Protein AF-0000000071101643 (afdb_homodimer)

Solvent-accessible surface area (backbone atoms only — not comparable to full-atom values): 18974 Å² total; per-residue (Å²): 136,85,81,79,80,80,80,77,78,79,75,76,78,75,73,78,73,74,76,81,46,77,46,31,33,25,28,58,23,15,49,29,69,50,24,59,64,39,32,38,37,37,35,43,31,43,69,81,72,57,42,27,37,39,36,40,38,35,48,13,72,79,68,66,42,52,58,60,34,47,18,14,33,33,30,22,53,15,15,27,42,48,76,42,42,63,53,13,64,57,58,24,41,94,80,73,60,50,32,23,37,63,82,44,94,64,39,26,57,17,34,61,34,63,46,59,20,37,81,78,8,32,30,76,48,71,52,74,38,70,68,35,33,76,60,74,95,47,38,47,56,5,11,13,45,36,38,24,63,24,47,38,50,42,34,66,65,81,48,71,56,10,36,60,62,10,57,13,63,55,67,52,29,27,25,43,30,7,31,38,91,43,81,82,64,81,124,138,85,82,78,79,77,79,76,78,78,76,76,77,75,74,77,72,76,76,79,47,77,47,29,30,26,28,58,23,15,51,29,68,55,23,59,66,39,31,38,38,38,37,42,32,42,66,82,70,57,41,27,36,40,35,41,38,35,48,14,72,80,68,68,44,53,58,60,34,46,18,15,33,34,29,20,52,14,16,27,42,48,77,40,43,64,54,14,62,58,59,25,40,94,80,71,59,48,31,25,37,63,83,44,92,63,40,27,57,16,35,61,34,63,47,59,21,36,81,78,8,32,29,77,48,71,52,74,38,70,67,34,32,75,59,74,96,48,39,47,57,6,10,14,45,35,38,25,63,24,47,40,49,40,33,66,66,81,47,72,54,12,34,62,62,11,56,14,65,56,68,51,29,28,25,43,28,7,30,39,92,43,80,80,64,81,123

Foldseek 3Di:
DPPPPDPPPPPPPPPPPPDWDKFKKKWFKAQAPPGDGFWMKIWIDIPPPLKIKIKIKGNQVVLVAAAFAKKFKWWADAQDCHPRNPVLHFGQAPPPFWFAALPDPDHHLTGDFIFTAHRNRITTDMDMGNRADCDDDRHSARIKMWIARAGQCGLPPPDPCNRGHSCRHHTRIMTGMHTDPCPVVPD/DDPPPPPPPPPPPPPPPPDWDKFKKKWFKAQAPPGDGFWMKIWMDIPPPLKIKIKIKGNQVVLVAAAFAKKFKWWADAQPCHPRNPPLHFGQAPPPFWFAALPDPDHHLTGDFIFTAHRNRITTDMDMGNRADCDDPRRSARIKMWIARAGQCGLPPPDPCNRGHSCRHHTRIMTGMHTDPCPVVPD

Structure (mmCIF, N/CA/C/O backbone):
data_AF-0000000071101643-model_v1
#
loop_
_entity.id
_entity.type
_entity.pdbx_description
1 polymer 'Superoxide dismutase'
#
loop_
_atom_site.group_PDB
_atom_site.id
_atom_site.type_symbol
_atom_site.label_atom_id
_atom_site.label_alt_id
_atom_site.label_comp_id
_atom_site.label_asym_id
_atom_site.label_entity_id
_atom_site.label_seq_id
_atom_site.pdbx_PDB_ins_code
_atom_site.Cartn_x
_atom_site.Cartn_y
_atom_site.Cartn_z
_atom_site.occupancy
_atom_site.B_iso_or_equiv
_atom_site.auth_seq_id
_atom_site.auth_comp_id
_atom_site.auth_asym_id
_atom_site.auth_atom_id
_atom_site.pdbx_PDB_model_num
ATOM 1 N N . MET A 1 1 ? 65.5 17.031 -37.312 1 41.12 1 MET A N 1
ATOM 2 C CA . MET A 1 1 ? 64.5 17.766 -36.562 1 41.12 1 MET A CA 1
ATOM 3 C C . MET A 1 1 ? 63.156 17.062 -36.656 1 41.12 1 MET A C 1
ATOM 5 O O . MET A 1 1 ? 62.469 17.141 -37.688 1 41.12 1 MET A O 1
ATOM 9 N N . GLN A 1 2 ? 62.969 15.828 -36.031 1 51.72 2 GLN A N 1
ATOM 10 C CA . GLN A 1 2 ? 61.781 14.969 -35.906 1 51.72 2 GLN A CA 1
ATOM 11 C C . GLN A 1 2 ? 60.688 15.68 -35.156 1 51.72 2 GLN A C 1
ATOM 13 O O . GLN A 1 2 ? 60.875 16.125 -34.031 1 51.72 2 GLN A O 1
ATOM 18 N N . LEU A 1 3 ? 59.719 16.281 -35.875 1 47.16 3 LEU A N 1
ATOM 19 C CA . LEU A 1 3 ? 58.5 16.859 -35.312 1 47.16 3 LEU A CA 1
ATOM 20 C C . LEU A 1 3 ? 57.688 15.805 -34.562 1 47.16 3 LEU A C 1
ATOM 22 O O . LEU A 1 3 ? 57.25 14.812 -35.156 1 47.16 3 LEU A O 1
ATOM 26 N N . LEU A 1 4 ? 57.875 15.711 -33.219 1 52.31 4 LEU A N 1
ATOM 27 C CA . LEU A 1 4 ? 57.031 14.93 -32.344 1 52.31 4 LEU A CA 1
ATOM 28 C C . LEU A 1 4 ? 55.625 15.523 -32.281 1 52.31 4 LEU A C 1
ATOM 30 O O . LEU A 1 4 ? 55.438 16.656 -31.828 1 52.31 4 LEU A O 1
ATOM 34 N N . LEU A 1 5 ? 54.688 15.062 -33.125 1 50.97 5 LEU A N 1
ATOM 35 C CA . LEU A 1 5 ? 53.25 15.398 -33.031 1 50.97 5 LEU A CA 1
ATOM 36 C C . LEU A 1 5 ? 52.656 14.836 -31.75 1 50.97 5 LEU A C 1
ATOM 38 O O . LEU A 1 5 ? 52.656 13.617 -31.547 1 50.97 5 LEU A O 1
ATOM 42 N N . ALA A 1 6 ? 52.562 15.688 -30.719 1 53.41 6 ALA A N 1
ATOM 43 C CA . ALA A 1 6 ? 51.781 15.336 -29.531 1 53.41 6 ALA A CA 1
ATOM 44 C C . ALA A 1 6 ? 50.312 15.156 -29.859 1 53.41 6 ALA A C 1
ATOM 46 O O . ALA A 1 6 ? 49.656 16.078 -30.344 1 53.41 6 ALA A O 1
ATOM 47 N N . LEU A 1 7 ? 49.844 13.898 -30.125 1 53.88 7 LEU A N 1
ATOM 48 C CA . LEU A 1 7 ? 48.406 13.609 -30.188 1 53.88 7 LEU A CA 1
ATOM 49 C C . LEU A 1 7 ? 47.75 13.906 -28.859 1 53.88 7 LEU A C 1
ATOM 51 O O . LEU A 1 7 ? 48.031 13.281 -27.844 1 53.88 7 LEU A O 1
ATOM 55 N N . LEU A 1 8 ? 47.281 15.117 -28.609 1 54.78 8 LEU A N 1
ATOM 56 C CA . LEU A 1 8 ? 46.406 15.406 -27.453 1 54.78 8 LEU A CA 1
ATOM 57 C C . LEU A 1 8 ? 45.156 14.57 -27.5 1 54.78 8 LEU A C 1
ATOM 59 O O . LEU A 1 8 ? 44.344 14.68 -28.438 1 54.78 8 LEU A O 1
ATOM 63 N N . SER A 1 9 ? 45.094 13.445 -26.875 1 54.5 9 SER A N 1
ATOM 64 C CA . SER A 1 9 ? 43.844 12.711 -26.703 1 54.5 9 SER A CA 1
ATOM 65 C C . SER A 1 9 ? 42.844 13.516 -25.891 1 54.5 9 SER A C 1
ATOM 67 O O . SER A 1 9 ? 43.125 13.883 -24.734 1 54.5 9 SER A O 1
ATOM 69 N N . LEU A 1 10 ? 41.938 14.289 -26.516 1 55.12 10 LEU A N 1
ATOM 70 C CA . LEU A 1 10 ? 40.781 14.836 -25.812 1 55.12 10 LEU A CA 1
ATOM 71 C C . LEU A 1 10 ? 39.906 13.719 -25.25 1 55.12 10 LEU A C 1
ATOM 73 O O . LEU A 1 10 ? 39.312 12.961 -26.016 1 55.12 10 LEU A O 1
ATOM 77 N N . THR A 1 11 ? 40.125 13.344 -24.047 1 58.22 11 THR A N 1
ATOM 78 C CA . THR A 1 11 ? 39.188 12.484 -23.359 1 58.22 11 THR A CA 1
ATOM 79 C C . THR A 1 11 ? 37.844 13.195 -23.172 1 58.22 11 THR A C 1
ATOM 81 O O . THR A 1 11 ? 37.781 14.234 -22.5 1 58.22 11 THR A O 1
ATOM 84 N N . ALA A 1 12 ? 36.875 12.945 -24.094 1 56.41 12 ALA A N 1
ATOM 85 C CA . ALA A 1 12 ? 35.5 13.414 -23.844 1 56.41 12 ALA A CA 1
ATOM 86 C C . ALA A 1 12 ? 34.969 12.914 -22.5 1 56.41 12 ALA A C 1
ATOM 88 O O . ALA A 1 12 ? 34.938 11.711 -22.25 1 56.41 12 ALA A O 1
ATOM 89 N N . LEU A 1 13 ? 34.938 13.828 -21.438 1 53.91 13 LEU A N 1
ATOM 90 C CA . LEU A 1 13 ? 34.188 13.523 -20.234 1 53.91 13 LEU A CA 1
ATOM 91 C C . LEU A 1 13 ? 32.719 13.219 -20.594 1 53.91 13 LEU A C 1
ATOM 93 O O . LEU A 1 13 ? 32 14.094 -21.047 1 53.91 13 LEU A O 1
ATOM 97 N N . ILE A 1 14 ? 32.375 12.062 -21.062 1 50.72 14 ILE A N 1
ATOM 98 C CA . ILE A 1 14 ? 30.969 11.695 -21.156 1 50.72 14 ILE A CA 1
ATOM 99 C C . ILE A 1 14 ? 30.297 11.898 -19.797 1 50.72 14 ILE A C 1
ATOM 101 O O . ILE A 1 14 ? 30.672 11.25 -18.812 1 50.72 14 ILE A O 1
ATOM 105 N N . THR A 1 15 ? 29.922 13.133 -19.391 1 50.91 15 THR A N 1
ATOM 106 C CA . THR A 1 15 ? 29.016 13.32 -18.266 1 50.91 15 THR A CA 1
ATOM 107 C C . THR A 1 15 ? 27.781 12.438 -18.422 1 50.91 15 THR A C 1
ATOM 109 O O . THR A 1 15 ? 27.047 12.555 -19.406 1 50.91 15 THR A O 1
ATOM 112 N N . SER A 1 16 ? 27.766 11.258 -18.078 1 50.66 16 SER A N 1
ATOM 113 C CA . SER A 1 16 ? 26.531 10.477 -18.047 1 50.66 16 SER A CA 1
ATOM 114 C C . SER A 1 16 ? 25.469 11.18 -17.219 1 50.66 16 SER A C 1
ATOM 116 O O . SER A 1 16 ? 25.625 11.375 -16.016 1 50.66 16 SER A O 1
ATOM 118 N N . SER A 1 17 ? 24.812 12.172 -17.719 1 54.31 17 SER A N 1
ATOM 119 C CA . SER A 1 17 ? 23.641 12.75 -17.062 1 54.31 17 SER A CA 1
ATOM 120 C C . SER A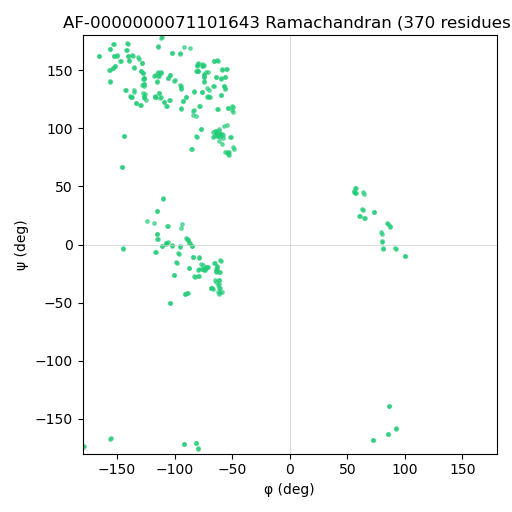 1 17 ? 22.625 11.664 -16.688 1 54.31 17 SER A C 1
ATOM 122 O O . SER A 1 17 ? 22.172 10.914 -17.562 1 54.31 17 SER A O 1
ATOM 124 N N . SER A 1 18 ? 22.672 11.133 -15.531 1 63.56 18 SER A N 1
ATOM 125 C CA . SER A 1 18 ? 21.672 10.156 -15.109 1 63.56 18 SER A CA 1
ATOM 126 C C . SER A 1 18 ? 20.266 10.656 -15.367 1 63.56 18 SER A C 1
ATOM 128 O O . SER A 1 18 ? 19.922 11.781 -15 1 63.56 18 SER A O 1
ATOM 130 N N . ALA A 1 19 ? 19.578 10.023 -16.234 1 74.62 19 ALA A N 1
ATOM 131 C CA . ALA A 1 19 ? 18.219 10.375 -16.672 1 74.62 19 ALA A CA 1
ATOM 132 C C . ALA A 1 19 ? 17.297 10.609 -15.484 1 74.62 19 ALA A C 1
ATOM 134 O O . ALA A 1 19 ? 17.297 9.828 -14.523 1 74.62 19 ALA A O 1
ATOM 135 N N . VAL A 1 20 ? 16.812 11.844 -15.438 1 83.44 20 VAL A N 1
ATOM 136 C CA . VAL A 1 20 ? 15.805 12.219 -14.453 1 83.44 20 VAL A CA 1
ATOM 137 C C . VAL A 1 20 ? 14.617 11.258 -14.531 1 83.44 20 VAL A C 1
ATOM 139 O O . VAL A 1 20 ? 14.07 11.023 -15.609 1 83.44 20 VAL A O 1
ATOM 142 N N . THR A 1 21 ? 14.352 10.516 -13.445 1 88.25 21 THR A N 1
ATOM 143 C CA . THR A 1 21 ? 13.18 9.656 -13.367 1 88.25 21 THR A CA 1
ATOM 144 C C . THR A 1 21 ? 12.078 10.32 -12.547 1 88.25 21 THR A C 1
ATOM 146 O O . THR A 1 21 ? 12.359 11.094 -11.633 1 88.25 21 THR A O 1
ATOM 149 N N . VAL A 1 22 ? 10.836 10.133 -13.023 1 94.12 22 VAL A N 1
ATOM 150 C CA . VAL A 1 22 ? 9.664 10.594 -12.289 1 94.12 22 VAL A CA 1
ATOM 151 C C . VAL A 1 22 ? 8.906 9.391 -11.727 1 94.12 22 VAL A C 1
ATOM 153 O O . VAL A 1 22 ? 8.578 8.453 -12.461 1 94.12 22 VAL A O 1
ATOM 156 N N . ASN A 1 23 ? 8.75 9.43 -10.43 1 95.88 23 ASN A N 1
ATOM 157 C CA . ASN A 1 23 ? 7.957 8.406 -9.758 1 95.88 23 ASN A CA 1
ATOM 158 C C . ASN A 1 23 ? 6.59 8.938 -9.352 1 95.88 23 ASN A C 1
ATOM 160 O O . ASN A 1 23 ? 6.449 10.117 -9.016 1 95.88 23 ASN A O 1
ATOM 164 N N . PHE A 1 24 ? 5.621 8.023 -9.414 1 97.5 24 PHE A N 1
ATOM 165 C CA . PHE A 1 24 ? 4.262 8.359 -9.016 1 97.5 24 PHE A CA 1
ATOM 166 C C . PHE A 1 24 ? 3.73 7.359 -7.992 1 97.5 24 PHE A C 1
ATOM 168 O O . PHE A 1 24 ? 4.078 6.176 -8.039 1 97.5 24 PHE A O 1
ATOM 175 N N . ALA A 1 25 ? 2.896 7.863 -7.129 1 97.81 25 ALA A N 1
ATOM 176 C CA . ALA A 1 25 ? 2.162 7.043 -6.172 1 97.81 25 ALA A CA 1
ATOM 177 C C . ALA A 1 25 ? 0.729 7.539 -6.008 1 97.81 25 ALA A C 1
ATOM 179 O O . ALA A 1 25 ? 0.394 8.641 -6.449 1 97.81 25 ALA A O 1
ATOM 180 N N . SER A 1 26 ? -0.03 6.688 -5.484 1 96.81 26 SER A N 1
ATOM 181 C CA . SER A 1 26 ? -1.42 7.039 -5.211 1 96.81 26 SER A CA 1
ATOM 182 C C . SER A 1 26 ? -1.976 6.23 -4.043 1 96.81 26 SER A C 1
ATOM 184 O O . SER A 1 26 ? -1.422 5.188 -3.684 1 96.81 26 SER A O 1
ATOM 186 N N . CYS A 1 27 ? -3.064 6.762 -3.527 1 95.19 27 CYS A N 1
ATOM 187 C CA . CYS A 1 27 ? -3.752 6.129 -2.408 1 95.19 27 CYS A CA 1
ATOM 188 C C . CYS A 1 27 ? -5.219 6.539 -2.367 1 95.19 27 CYS A C 1
ATOM 190 O O . CYS A 1 27 ? -5.551 7.695 -2.621 1 95.19 27 CYS A O 1
ATOM 192 N N . ARG A 1 28 ? -6.105 5.594 -2.051 1 95.88 28 ARG A N 1
ATOM 193 C CA . ARG A 1 28 ? -7.52 5.898 -1.857 1 95.88 28 ARG A CA 1
ATOM 194 C C . ARG A 1 28 ? -7.895 5.832 -0.381 1 95.88 28 ARG A C 1
ATOM 196 O O . ARG A 1 28 ? -7.805 4.77 0.241 1 95.88 28 ARG A O 1
ATOM 203 N N . LEU A 1 29 ? -8.328 6.949 0.089 1 97.5 29 LEU A N 1
ATOM 204 C CA . LEU A 1 29 ? -8.656 7.059 1.505 1 97.5 29 LEU A CA 1
ATOM 205 C C . LEU A 1 29 ? -9.992 6.379 1.808 1 97.5 29 LEU A C 1
ATOM 207 O O . LEU A 1 29 ? -10.992 6.629 1.131 1 97.5 29 LEU A O 1
ATOM 211 N N . THR A 1 30 ? -9.969 5.559 2.844 1 96.44 30 THR A N 1
ATOM 212 C CA . THR A 1 30 ? -11.172 4.902 3.332 1 96.44 30 THR A CA 1
ATOM 213 C C . THR A 1 30 ? -11.289 5.043 4.848 1 96.44 30 THR A C 1
ATOM 215 O O . THR A 1 30 ? -10.289 5.25 5.535 1 96.44 30 THR A O 1
ATOM 218 N N . LYS A 1 31 ? -12.516 4.84 5.367 1 93.56 31 LYS A N 1
ATOM 219 C CA . LYS A 1 31 ? -12.758 4.91 6.805 1 93.56 31 LYS A CA 1
ATOM 220 C C . LYS A 1 31 ? -12.336 3.615 7.496 1 93.56 31 LYS A C 1
ATOM 222 O O . LYS A 1 31 ? -12.094 3.602 8.703 1 93.56 31 LYS A O 1
ATOM 227 N N . SER A 1 32 ? -12.383 2.623 6.742 1 87.75 32 SER A N 1
ATOM 228 C CA . SER A 1 32 ? -11.992 1.282 7.164 1 87.75 32 SER A CA 1
ATOM 229 C C . SER A 1 32 ? -11.5 0.451 5.984 1 87.75 32 SER A C 1
ATOM 231 O O . SER A 1 32 ? -11.586 0.885 4.836 1 87.75 32 SER A O 1
ATOM 233 N N . GLU A 1 33 ? -10.945 -0.788 6.285 1 84.75 33 GLU A N 1
ATOM 234 C CA . GLU A 1 33 ? -10.398 -1.653 5.246 1 84.75 33 GLU A CA 1
ATOM 235 C C . GLU A 1 33 ? -11.477 -2.088 4.262 1 84.75 33 GLU A C 1
ATOM 237 O O . GLU A 1 33 ? -11.18 -2.521 3.148 1 84.75 33 GLU A O 1
ATOM 242 N N . ASN A 1 34 ? -12.703 -2.01 4.578 1 81.25 34 ASN A N 1
ATOM 243 C CA . ASN A 1 34 ? -13.812 -2.316 3.676 1 81.25 34 ASN A CA 1
ATOM 244 C C . ASN A 1 34 ? -14.773 -1.143 3.553 1 81.25 34 ASN A C 1
ATOM 246 O O . ASN A 1 34 ? -15.938 -1.324 3.176 1 81.25 34 ASN A O 1
ATOM 250 N N . GLY A 1 35 ? -14.258 -0.052 3.889 1 87.12 35 GLY A N 1
ATOM 251 C CA . GLY A 1 35 ? -15.117 1.125 3.857 1 87.12 35 GLY A CA 1
ATOM 252 C C . GLY A 1 35 ? -15.156 1.793 2.496 1 87.12 35 GLY A C 1
ATOM 253 O O . GLY A 1 35 ? -14.359 1.469 1.614 1 87.12 35 GLY A O 1
ATOM 254 N N . GLU A 1 36 ? -16.094 2.689 2.43 1 92.31 36 GLU A N 1
ATOM 255 C CA . GLU A 1 36 ? -16.234 3.508 1.23 1 92.31 36 GLU A CA 1
ATOM 256 C C . GLU A 1 36 ? -15 4.391 1.018 1 92.31 36 GLU A C 1
ATOM 258 O O . GLU A 1 36 ? -14.422 4.898 1.979 1 92.31 36 GLU A O 1
ATOM 263 N N . VAL A 1 37 ? -14.664 4.562 -0.28 1 95.81 37 VAL A N 1
ATOM 264 C CA . VAL A 1 37 ? -13.625 5.527 -0.623 1 95.81 37 VAL A CA 1
ATOM 265 C C . VAL A 1 37 ? -14.133 6.945 -0.37 1 95.81 37 VAL A C 1
ATOM 267 O O . VAL A 1 37 ? -15.188 7.336 -0.875 1 95.81 37 VAL A O 1
ATOM 270 N N . VAL A 1 38 ? -13.391 7.719 0.381 1 98.06 38 VAL A N 1
ATOM 271 C CA . VAL A 1 38 ? -13.844 9.055 0.759 1 98.06 38 VAL A CA 1
ATOM 272 C C . VAL A 1 38 ? -12.914 10.102 0.158 1 98.06 38 VAL A C 1
ATOM 274 O O . VAL A 1 38 ? -13.156 11.305 0.294 1 98.06 38 VAL A O 1
ATOM 277 N N . GLY A 1 39 ? -11.82 9.688 -0.466 1 97.5 39 GLY A N 1
ATOM 278 C CA . GLY A 1 39 ? -10.852 10.617 -1.018 1 97.5 39 GLY A CA 1
ATOM 279 C C . GLY A 1 39 ? -9.688 9.922 -1.704 1 97.5 39 GLY A C 1
ATOM 280 O O . GLY A 1 39 ? -9.703 8.703 -1.889 1 97.5 39 GLY A O 1
ATOM 281 N N . ARG A 1 40 ? -8.727 10.742 -2.102 1 96.75 40 ARG A N 1
ATOM 282 C CA . ARG A 1 40 ? -7.535 10.234 -2.771 1 96.75 40 ARG A CA 1
ATOM 283 C C . ARG A 1 40 ? -6.336 11.133 -2.516 1 96.75 40 ARG A C 1
ATOM 285 O O . ARG A 1 40 ? -6.496 12.328 -2.258 1 96.75 40 ARG A O 1
ATOM 292 N N . VAL A 1 41 ? -5.266 10.555 -2.588 1 97.94 41 VAL A N 1
ATOM 293 C CA . VAL A 1 41 ? -3.988 11.258 -2.582 1 97.94 41 VAL A CA 1
ATOM 294 C C . VAL A 1 41 ? -3.162 10.844 -3.797 1 97.94 41 VAL A C 1
ATOM 296 O O . VAL A 1 41 ? -2.984 9.648 -4.055 1 97.94 41 VAL A O 1
ATOM 299 N N . ASP A 1 42 ? -2.711 11.75 -4.531 1 97.69 42 ASP A N 1
ATOM 300 C CA . ASP A 1 42 ? -1.787 11.5 -5.633 1 97.69 42 ASP A CA 1
ATOM 301 C C . ASP A 1 42 ? -0.431 12.148 -5.375 1 97.69 42 ASP A C 1
ATOM 303 O O . ASP A 1 42 ? -0.362 13.273 -4.879 1 97.69 42 ASP A O 1
ATOM 307 N N . LEU A 1 43 ? 0.603 11.445 -5.734 1 97.62 43 LEU A N 1
ATOM 308 C CA . LEU A 1 43 ? 1.959 11.906 -5.457 1 97.62 43 LEU A CA 1
ATOM 309 C C . LEU A 1 43 ? 2.818 11.859 -6.715 1 97.62 43 LEU A C 1
ATOM 311 O O . LEU A 1 43 ? 2.666 10.953 -7.543 1 97.62 43 LEU A O 1
ATOM 315 N N . ARG A 1 44 ? 3.711 12.734 -6.746 1 97 44 ARG A N 1
ATOM 316 C CA . ARG A 1 44 ? 4.715 12.812 -7.805 1 97 44 ARG A CA 1
ATOM 317 C C . ARG A 1 44 ? 6.07 13.234 -7.242 1 97 44 ARG A C 1
ATOM 319 O O . ARG A 1 44 ? 6.156 14.172 -6.445 1 97 44 ARG A O 1
ATOM 326 N N . GLU A 1 45 ? 7.062 12.523 -7.637 1 96.38 45 GLU A N 1
ATOM 327 C CA . GLU A 1 45 ? 8.422 12.859 -7.227 1 96.38 45 GLU A CA 1
ATOM 328 C C . GLU A 1 45 ? 9.398 12.719 -8.391 1 96.38 45 GLU A C 1
ATOM 330 O O . GLU A 1 45 ? 9.469 11.664 -9.023 1 96.38 45 GLU A O 1
ATOM 335 N N . GLN A 1 46 ? 10.125 13.836 -8.57 1 92.19 46 GLN A N 1
ATOM 336 C CA . GLN A 1 46 ? 11.227 13.781 -9.531 1 92.19 46 GLN A CA 1
ATOM 337 C C . GLN A 1 46 ? 12.547 13.461 -8.836 1 92.19 46 GLN A C 1
ATOM 339 O O . GLN A 1 46 ? 12.852 14.039 -7.789 1 92.19 46 GLN A O 1
ATOM 344 N N . SER A 1 47 ? 13.305 12.594 -9.43 1 85.88 47 SER A N 1
ATOM 345 C CA . SER A 1 47 ? 14.492 12.047 -8.781 1 85.88 47 SER A CA 1
ATOM 346 C C . SER A 1 47 ? 15.523 13.141 -8.508 1 85.88 47 SER A C 1
ATOM 348 O O . SER A 1 47 ? 16.312 13.031 -7.57 1 85.88 47 SER A O 1
ATOM 350 N N . ASP A 1 48 ? 15.508 14.25 -9.164 1 85.44 48 ASP A N 1
ATOM 351 C CA . ASP A 1 48 ? 16.578 15.242 -9.055 1 85.44 48 ASP A CA 1
ATOM 352 C C . ASP A 1 48 ? 16.188 16.359 -8.086 1 85.44 48 ASP A C 1
ATOM 354 O O . ASP A 1 48 ? 17.031 17.141 -7.668 1 85.44 48 ASP A O 1
ATOM 358 N N . THR A 1 49 ? 15.016 16.5 -7.73 1 86.25 49 THR A N 1
ATOM 359 C CA . THR A 1 49 ? 14.602 17.656 -6.926 1 86.25 49 THR A CA 1
ATOM 360 C C . THR A 1 49 ? 14.477 17.266 -5.457 1 86.25 49 THR A C 1
ATOM 362 O O . THR A 1 49 ? 14.562 18.125 -4.574 1 86.25 49 THR A O 1
ATOM 365 N N . ASN A 1 50 ? 14.219 16.062 -5.145 1 86.56 50 ASN A N 1
ATOM 366 C CA . ASN A 1 50 ? 13.938 15.578 -3.799 1 86.56 50 ASN A CA 1
ATOM 367 C C . ASN A 1 50 ? 12.695 16.25 -3.215 1 86.56 50 ASN A C 1
ATOM 369 O O . ASN A 1 50 ? 12.633 16.516 -2.012 1 86.56 50 ASN A O 1
ATOM 373 N N . VAL A 1 51 ? 11.828 16.719 -4.016 1 95.56 51 VAL A N 1
ATOM 374 C CA . VAL A 1 51 ? 10.555 17.312 -3.617 1 95.56 51 VAL A CA 1
ATOM 375 C C . VAL A 1 51 ? 9.422 16.344 -3.896 1 95.56 51 VAL A C 1
ATOM 377 O O . VAL A 1 51 ? 9.289 15.828 -5.012 1 95.56 51 VAL A O 1
ATOM 380 N N . LEU A 1 52 ? 8.711 16.078 -2.867 1 97.75 52 LEU A N 1
ATOM 381 C CA . LEU A 1 52 ? 7.504 15.266 -3.002 1 97.75 52 LEU A CA 1
ATOM 382 C C . LEU A 1 52 ? 6.27 16.156 -3.16 1 97.75 52 LEU A C 1
ATOM 384 O O . LEU A 1 52 ? 5.938 16.922 -2.26 1 97.75 52 LEU A O 1
ATOM 388 N N . GLN A 1 53 ? 5.629 16.031 -4.285 1 97.75 53 GLN A N 1
ATOM 389 C CA . GLN A 1 53 ? 4.391 16.75 -4.527 1 97.75 53 GLN A CA 1
ATOM 390 C C . GLN A 1 53 ? 3.172 15.898 -4.191 1 97.75 53 GLN A C 1
ATOM 392 O O . GLN A 1 53 ? 3.105 14.734 -4.566 1 97.75 53 GLN A O 1
ATOM 397 N N . LEU A 1 54 ? 2.244 16.531 -3.479 1 97.94 54 LEU A N 1
ATOM 398 C CA . LEU A 1 54 ? 1.029 15.836 -3.076 1 97.94 54 LEU A CA 1
ATOM 399 C C . LEU A 1 54 ? -0.211 16.609 -3.496 1 97.94 54 LEU A C 1
ATOM 401 O O . LEU A 1 54 ? -0.231 17.844 -3.42 1 97.94 54 LEU A O 1
ATOM 405 N N . ARG A 1 55 ? -1.173 15.883 -3.883 1 98.06 55 ARG A N 1
ATOM 406 C CA . ARG A 1 55 ? -2.535 16.375 -4.039 1 98.06 55 ARG A CA 1
ATOM 407 C C . ARG A 1 55 ? -3.523 15.539 -3.238 1 98.06 55 ARG A C 1
ATOM 409 O O . ARG A 1 55 ? -3.574 14.32 -3.398 1 98.06 55 ARG A O 1
ATOM 416 N N . LEU A 1 56 ? -4.23 16.219 -2.428 1 98.38 56 LEU A N 1
ATOM 417 C CA . LEU A 1 56 ? -5.227 15.562 -1.586 1 98.38 56 LEU A CA 1
ATOM 418 C C . LEU A 1 56 ? -6.633 16.047 -1.919 1 98.38 56 LEU A C 1
ATOM 420 O O . LEU A 1 56 ? -6.875 17.266 -1.962 1 98.38 56 LEU A O 1
ATOM 424 N N . GLN A 1 57 ? -7.508 15.125 -2.189 1 98.31 57 GLN A N 1
ATOM 425 C CA . GLN A 1 57 ? -8.93 15.398 -2.359 1 98.31 57 GLN A CA 1
ATOM 426 C C . GLN A 1 57 ? -9.773 14.516 -1.442 1 98.31 57 GLN A C 1
ATOM 428 O O . GLN A 1 57 ? -9.594 13.297 -1.408 1 98.31 57 GLN A O 1
ATOM 433 N N . VAL A 1 58 ? -10.68 15.148 -0.713 1 98.75 58 VAL A N 1
ATOM 434 C CA . VAL A 1 58 ? -11.547 14.43 0.216 1 98.75 58 VAL A CA 1
ATOM 435 C C . VAL A 1 58 ? -12.984 14.93 0.073 1 98.75 58 VAL A C 1
ATOM 437 O O . VAL A 1 58 ? -13.227 16.141 0.016 1 98.75 58 VAL A O 1
ATOM 440 N N . ASP A 1 59 ? -13.883 14.039 -0.014 1 98.62 59 ASP A N 1
ATOM 441 C CA . ASP A 1 59 ? -15.305 14.328 0.109 1 98.62 59 ASP A CA 1
ATOM 442 C C . ASP A 1 59 ? -15.695 14.531 1.57 1 98.62 59 ASP A C 1
ATOM 444 O O . ASP A 1 59 ? -15.953 13.562 2.293 1 98.62 59 ASP A O 1
ATOM 448 N N . GLY A 1 60 ? -15.781 15.75 1.897 1 98.56 60 GLY A N 1
ATOM 449 C CA . GLY A 1 60 ? -16.016 16.094 3.293 1 98.56 60 GLY A CA 1
ATOM 450 C C . GLY A 1 60 ? -17.344 15.609 3.816 1 98.56 60 GLY A C 1
ATOM 451 O O . GLY A 1 60 ? -17.484 15.32 5.008 1 98.56 60 GLY A O 1
ATOM 452 N N . ALA A 1 61 ? -18.359 15.539 2.99 1 98.19 61 ALA A N 1
ATOM 453 C CA . ALA A 1 61 ? -19.672 15.062 3.391 1 98.19 61 ALA A CA 1
ATOM 454 C C . ALA A 1 61 ? -19.625 13.617 3.865 1 98.19 61 ALA A C 1
ATOM 456 O O . ALA A 1 61 ? -20.297 13.242 4.824 1 98.19 61 ALA A O 1
ATOM 457 N N . LYS A 1 62 ? -18.75 12.836 3.252 1 97.62 62 LYS A N 1
ATOM 458 C CA . LYS A 1 62 ? -18.641 11.422 3.607 1 97.62 62 LYS A CA 1
ATOM 459 C C . LYS A 1 62 ? -17.984 11.25 4.977 1 97.62 62 LYS A C 1
ATOM 461 O O . LYS A 1 62 ? -18.125 10.203 5.605 1 97.62 62 LYS A O 1
ATOM 466 N N . LEU A 1 63 ? -17.297 12.266 5.41 1 97.81 63 LEU A N 1
ATOM 467 C CA . LEU A 1 63 ? -16.625 12.227 6.703 1 97.81 63 LEU A CA 1
ATOM 468 C C . LEU A 1 63 ? -17.281 13.18 7.691 1 97.81 63 LEU A C 1
ATOM 470 O O . LEU A 1 63 ? -16.828 13.305 8.828 1 97.81 63 LEU A O 1
ATOM 474 N N . THR A 1 64 ? -18.281 13.891 7.297 1 97.81 64 THR A N 1
ATOM 475 C CA . THR A 1 64 ? -19 14.875 8.094 1 97.81 64 THR A CA 1
ATOM 476 C C . THR A 1 64 ? -18.031 15.945 8.609 1 97.81 64 THR A C 1
ATOM 478 O O . THR A 1 64 ? -18.047 16.281 9.797 1 97.81 64 THR A O 1
ATOM 481 N N . LEU A 1 65 ? -17.203 16.375 7.723 1 98.62 65 LEU A N 1
ATOM 482 C CA . LEU A 1 65 ? -16.266 17.422 8.102 1 98.62 65 LEU A CA 1
ATOM 483 C C . LEU A 1 65 ? -16.984 18.766 8.211 1 98.62 65 LEU A C 1
ATOM 485 O O . LEU A 1 65 ? -17.812 19.109 7.363 1 98.62 65 LEU A O 1
ATOM 489 N N . ALA A 1 66 ? -16.625 19.547 9.203 1 98.44 66 ALA A N 1
ATOM 490 C CA . ALA A 1 66 ? -17.188 20.875 9.367 1 98.44 66 ALA A CA 1
ATOM 491 C C . ALA A 1 66 ? -16.578 21.859 8.367 1 98.44 66 ALA A C 1
ATOM 493 O O . ALA A 1 66 ? -15.43 21.703 7.953 1 98.44 66 ALA A O 1
ATOM 494 N N . ALA A 1 67 ? -17.359 22.891 8.094 1 98.5 67 ALA A N 1
ATOM 495 C CA . ALA A 1 67 ? -16.891 23.969 7.227 1 98.5 67 ALA A CA 1
ATOM 496 C C . ALA A 1 67 ? -15.648 24.625 7.812 1 98.5 67 ALA A C 1
ATOM 498 O O . ALA A 1 67 ? -15.602 24.938 9.008 1 98.5 67 ALA A O 1
ATOM 499 N N . ASN A 1 68 ? -14.625 24.703 6.926 1 98.69 68 ASN A N 1
ATOM 500 C CA . ASN A 1 68 ? -13.414 25.469 7.219 1 98.69 68 ASN A CA 1
ATOM 501 C C . ASN A 1 68 ? -12.641 24.859 8.383 1 98.69 68 ASN A C 1
ATOM 503 O O . ASN A 1 68 ? -11.875 25.562 9.055 1 98.69 68 ASN A O 1
ATOM 507 N N . SER A 1 69 ? -12.867 23.594 8.617 1 98.69 69 SER A N 1
ATOM 508 C CA . SER A 1 69 ? -12.164 22.906 9.695 1 98.69 69 SER A CA 1
ATOM 509 C C . SER A 1 69 ? -10.758 22.5 9.266 1 98.69 69 SER A C 1
ATOM 511 O O . SER A 1 69 ? -10.492 22.344 8.07 1 98.69 69 SER A O 1
ATOM 513 N N . LYS A 1 70 ? -9.875 22.375 10.25 1 98.81 70 LYS A N 1
ATOM 514 C CA . LYS A 1 70 ? -8.508 21.906 10.047 1 98.81 70 LYS A CA 1
ATOM 515 C C . LYS A 1 70 ? -8.352 20.469 10.562 1 98.81 70 LYS A C 1
ATOM 517 O O . LYS A 1 70 ? -8.898 20.109 11.602 1 98.81 70 LYS A O 1
ATOM 522 N N . HIS A 1 71 ? -7.582 19.734 9.852 1 98.88 71 HIS A N 1
ATOM 523 C CA . HIS A 1 71 ? -7.379 18.328 10.156 1 98.88 71 HIS A CA 1
ATOM 524 C C . HIS A 1 71 ? -5.91 17.938 10.016 1 98.88 71 HIS A C 1
ATOM 526 O O . HIS A 1 71 ? -5.281 18.234 9 1 98.88 71 HIS A O 1
ATOM 532 N N . GLY A 1 72 ? -5.371 17.344 11.047 1 98.88 72 GLY A N 1
ATOM 533 C CA . GLY A 1 72 ? -4.043 16.766 10.898 1 98.88 72 GLY A CA 1
ATOM 534 C C . GLY A 1 72 ? -3.959 15.742 9.789 1 98.88 72 GLY A C 1
ATOM 535 O O . GLY A 1 72 ? -4.871 14.93 9.609 1 98.88 72 GLY A O 1
ATOM 536 N N . PHE A 1 73 ? -2.93 15.836 9.055 1 98.94 73 PHE A N 1
ATOM 537 C CA . PHE A 1 73 ? -2.621 14.891 7.988 1 98.94 73 PHE A CA 1
ATOM 538 C C . PHE A 1 73 ? -1.191 14.375 8.109 1 98.94 73 PHE A C 1
ATOM 540 O O . PHE A 1 73 ? -0.245 15.164 8.133 1 98.94 73 PHE A O 1
ATOM 547 N N . HIS A 1 74 ? -1.043 13.008 8.266 1 98.94 74 HIS A N 1
ATOM 548 C CA . HIS A 1 74 ? 0.273 12.453 8.562 1 98.94 74 HIS A CA 1
ATOM 549 C C . HIS A 1 74 ? 0.514 11.156 7.785 1 98.94 74 HIS A C 1
ATOM 551 O O . HIS A 1 74 ? -0.432 10.539 7.297 1 98.94 74 HIS A O 1
ATOM 557 N N . VAL A 1 75 ? 1.79 10.805 7.621 1 98.94 75 VAL A N 1
ATOM 558 C CA . VAL A 1 75 ? 2.172 9.445 7.25 1 98.94 75 VAL A CA 1
ATOM 559 C C . VAL A 1 75 ? 2.461 8.625 8.508 1 98.94 75 VAL A C 1
ATOM 561 O O . VAL A 1 75 ? 3.271 9.031 9.344 1 98.94 75 VAL A O 1
ATOM 564 N N . HIS A 1 76 ? 1.771 7.559 8.633 1 98.94 76 HIS A N 1
ATOM 565 C CA . HIS A 1 76 ? 1.986 6.621 9.727 1 98.94 76 HIS A CA 1
ATOM 566 C C . HIS A 1 76 ? 2.912 5.484 9.305 1 98.94 76 HIS A C 1
ATOM 568 O O . HIS A 1 76 ? 3.135 5.27 8.109 1 98.94 76 HIS A O 1
ATOM 574 N N . THR A 1 77 ? 3.402 4.797 10.281 1 98.5 77 THR A N 1
ATOM 575 C CA . THR A 1 77 ? 4.508 3.859 10.117 1 98.5 77 THR A CA 1
ATOM 576 C C . THR A 1 77 ? 4.086 2.666 9.266 1 98.5 77 THR A C 1
ATOM 578 O O . THR A 1 77 ? 4.855 2.188 8.438 1 98.5 77 THR A O 1
ATOM 581 N N . TYR A 1 78 ? 2.883 2.209 9.43 1 98.38 78 TYR A N 1
ATOM 582 C CA . TYR A 1 78 ? 2.496 0.956 8.797 1 98.38 78 TYR A CA 1
ATOM 583 C C . TYR A 1 78 ? 1.364 1.177 7.801 1 98.38 78 TYR A C 1
ATOM 585 O O . TYR A 1 78 ? 0.495 2.023 8.016 1 98.38 78 TYR A O 1
ATOM 593 N N . GLY A 1 79 ? 1.434 0.389 6.711 1 98 79 GLY A N 1
ATOM 594 C CA . GLY A 1 79 ? 0.39 0.39 5.699 1 98 79 GLY A CA 1
ATOM 595 C C . GLY A 1 79 ? -0.662 -0.679 5.926 1 98 79 GLY A C 1
ATOM 596 O O . GLY A 1 79 ? -1.321 -1.118 4.98 1 98 79 GLY A O 1
ATOM 597 N N . ASN A 1 80 ? -0.749 -1.222 7.105 1 95.5 80 ASN A N 1
ATOM 598 C CA . ASN A 1 80 ? -1.878 -2.049 7.516 1 95.5 80 ASN A CA 1
ATOM 599 C C . ASN A 1 80 ? -3.037 -1.198 8.023 1 95.5 80 ASN A C 1
ATOM 601 O O . ASN A 1 80 ? -2.971 -0.644 9.125 1 95.5 80 ASN A O 1
ATOM 605 N N . ILE A 1 81 ? -4.164 -1.175 7.246 1 94.19 81 ILE A N 1
ATOM 606 C CA . ILE A 1 81 ? -5.215 -0.22 7.582 1 94.19 81 ILE A CA 1
ATOM 607 C C . ILE A 1 81 ? -6.395 -0.953 8.211 1 94.19 81 ILE A C 1
ATOM 609 O O . ILE A 1 81 ? -7.508 -0.421 8.266 1 94.19 81 ILE A O 1
ATOM 613 N N . SER A 1 82 ? -6.141 -2.174 8.633 1 90.94 82 SER A N 1
ATOM 614 C CA . SER A 1 82 ? -7.176 -2.871 9.383 1 90.94 82 SER A CA 1
ATOM 615 C C . SER A 1 82 ? -7.484 -2.152 10.695 1 90.94 82 SER A C 1
ATOM 617 O O . SER A 1 82 ? -6.738 -1.265 11.109 1 90.94 82 SER A O 1
ATOM 619 N N . GLY A 1 83 ? -8.664 -2.436 11.227 1 91.56 83 GLY A N 1
ATOM 620 C CA . GLY A 1 83 ? -9.031 -1.818 12.492 1 91.56 83 GLY A CA 1
ATOM 621 C C . GLY A 1 83 ? -9.367 -0.345 12.359 1 91.56 83 GLY A C 1
ATOM 622 O O . GLY A 1 83 ? -9.125 0.437 13.281 1 91.56 83 GLY A O 1
ATOM 623 N N . SER A 1 84 ? -9.828 0.087 11.25 1 92.88 84 SER A N 1
ATOM 624 C CA . SER A 1 84 ? -10.203 1.476 11.016 1 92.88 84 SER A CA 1
ATOM 625 C C . SER A 1 84 ? -9.039 2.422 11.281 1 92.88 84 SER A C 1
ATOM 627 O O . SER A 1 84 ? -9.172 3.381 12.039 1 92.88 84 SER A O 1
ATOM 629 N N . CYS A 1 85 ? -7.93 2.102 10.742 1 96.06 85 CYS A N 1
ATOM 630 C CA . CYS A 1 85 ? -6.715 2.912 10.719 1 96.06 85 CYS A CA 1
ATOM 631 C C . CYS A 1 85 ? -5.957 2.805 12.031 1 96.06 85 CYS A C 1
ATOM 633 O O . CYS A 1 85 ? -4.895 3.408 12.188 1 96.06 85 CYS A O 1
ATOM 635 N N . SER A 1 86 ? -6.418 2.014 12.945 1 95.81 86 SER A N 1
ATOM 636 C CA . SER A 1 86 ? -5.742 1.907 14.234 1 95.81 86 SER A CA 1
ATOM 637 C C . SER A 1 86 ? -4.445 1.115 14.109 1 95.81 86 SER A C 1
ATOM 639 O O . SER A 1 86 ? -3.537 1.273 14.93 1 95.81 86 SER A O 1
ATOM 641 N N . THR A 1 87 ? -4.328 0.322 13.125 1 96.06 87 THR A N 1
ATOM 642 C CA . THR A 1 87 ? -3.184 -0.569 12.969 1 96.06 87 THR A CA 1
ATOM 643 C C . THR A 1 87 ? -2.068 0.116 12.188 1 96.06 87 THR A C 1
ATOM 645 O O . THR A 1 87 ? -1.02 -0.483 11.938 1 96.06 87 THR A O 1
ATOM 648 N N . THR A 1 88 ? -2.236 1.367 11.867 1 97.75 88 THR A N 1
ATOM 649 C CA . THR A 1 88 ? -1.236 2.076 11.078 1 97.75 88 THR A CA 1
ATOM 650 C C . THR A 1 88 ? -0.058 2.5 11.953 1 97.75 88 THR A C 1
ATOM 652 O O . THR A 1 88 ? 0.974 2.938 11.438 1 97.75 88 THR A O 1
ATOM 655 N N . GLY A 1 89 ? -0.186 2.393 13.328 1 97.62 89 GLY A N 1
ATOM 656 C CA . GLY A 1 89 ? 0.87 2.834 14.227 1 97.62 89 GLY A CA 1
ATOM 657 C C . GLY A 1 89 ? 0.988 4.344 14.312 1 97.62 89 GLY A C 1
ATOM 658 O O . GLY A 1 89 ? 0.055 5.066 13.961 1 97.62 89 GLY A O 1
ATOM 659 N N . GLY A 1 90 ? 2.088 4.816 14.922 1 98.25 90 GLY A N 1
ATOM 660 C CA . GLY A 1 90 ? 2.334 6.246 15.039 1 98.25 90 GLY A CA 1
ATOM 661 C C . GLY A 1 90 ? 2.891 6.855 13.766 1 98.25 90 GLY A C 1
ATOM 662 O O . GLY A 1 90 ? 2.998 6.184 12.742 1 98.25 90 GLY A O 1
ATOM 663 N N . HIS A 1 91 ? 3.219 8.148 13.859 1 98.94 91 HIS A N 1
ATOM 664 C CA . HIS A 1 91 ? 3.836 8.828 12.727 1 98.94 91 HIS A CA 1
ATOM 665 C C . HIS A 1 91 ? 5.109 8.109 12.281 1 98.94 91 HIS A C 1
ATOM 667 O O . HIS A 1 91 ? 5.844 7.566 13.109 1 98.94 91 HIS A O 1
ATOM 673 N N . TYR A 1 92 ? 5.324 8.109 11.008 1 98.88 92 TYR A N 1
ATOM 674 C CA . TYR A 1 92 ? 6.613 7.652 10.508 1 98.88 92 TYR A CA 1
ATOM 675 C C . TYR A 1 92 ? 7.742 8.547 11.008 1 98.88 92 TYR A C 1
ATOM 677 O O . TYR A 1 92 ? 7.82 9.727 10.641 1 98.88 92 TYR A O 1
ATOM 685 N N . ASN A 1 93 ? 8.656 7.926 11.812 1 98.62 93 ASN A N 1
ATOM 686 C CA . ASN A 1 93 ? 9.68 8.656 12.547 1 98.62 93 ASN A CA 1
ATOM 687 C C . ASN A 1 93 ? 10.977 7.848 12.648 1 98.62 93 ASN A C 1
ATOM 689 O O . ASN A 1 93 ? 11.406 7.496 13.75 1 98.62 93 ASN A O 1
ATOM 693 N N . PRO A 1 94 ? 11.609 7.637 11.516 1 97.44 94 PRO A N 1
ATOM 694 C CA . PRO A 1 94 ? 12.828 6.824 11.555 1 97.44 94 PRO A CA 1
ATOM 695 C C . PRO A 1 94 ? 13.953 7.48 12.352 1 97.44 94 PRO A C 1
ATOM 697 O O . PRO A 1 94 ? 14.891 6.805 12.773 1 97.44 94 PRO A O 1
ATOM 700 N N . ASP A 1 95 ? 13.82 8.758 12.602 1 96.94 95 ASP A N 1
ATOM 701 C CA . ASP A 1 95 ? 14.898 9.484 13.266 1 96.94 95 ASP A CA 1
ATOM 702 C C . ASP A 1 95 ? 14.648 9.578 14.773 1 96.94 95 ASP A C 1
ATOM 704 O O . ASP A 1 95 ? 15.5 10.07 15.516 1 96.94 95 ASP A O 1
ATOM 708 N N . GLY A 1 96 ? 13.523 9.18 15.211 1 97.69 96 GLY A N 1
ATOM 709 C CA . GLY A 1 96 ? 13.227 9.156 16.641 1 97.69 96 GLY A CA 1
ATOM 710 C C . GLY A 1 96 ? 13.227 10.531 17.266 1 97.69 96 GLY A C 1
ATOM 711 O O . GLY A 1 96 ? 13.805 10.734 18.344 1 97.69 96 GLY A O 1
ATOM 712 N N . VAL A 1 97 ? 12.594 11.516 16.609 1 98.5 97 VAL A N 1
ATOM 713 C CA . VAL A 1 97 ? 12.555 12.883 17.094 1 98.5 97 VAL A CA 1
ATOM 714 C C . VAL A 1 97 ? 11.125 13.242 17.516 1 98.5 97 VAL A C 1
ATOM 716 O O . VAL A 1 97 ? 10.211 12.422 17.391 1 98.5 97 VAL A O 1
ATOM 719 N N . ASP A 1 98 ? 10.961 14.398 18 1 98.62 98 ASP A N 1
ATOM 720 C CA . ASP A 1 98 ? 9.633 14.867 18.406 1 98.62 98 ASP A CA 1
ATOM 721 C C . ASP A 1 98 ? 8.828 15.32 17.188 1 98.62 98 ASP A C 1
ATOM 723 O O . ASP A 1 98 ? 9.391 15.797 16.203 1 98.62 98 ASP A O 1
ATOM 727 N N . HIS A 1 99 ? 7.535 15.141 17.328 1 98.81 99 HIS A N 1
ATOM 728 C CA . HIS A 1 99 ? 6.605 15.695 16.344 1 98.81 99 HIS A CA 1
ATOM 729 C C . HIS A 1 99 ? 6.738 17.219 16.266 1 98.81 99 HIS A C 1
ATOM 731 O O . HIS A 1 99 ? 6.945 17.891 17.281 1 98.81 99 HIS A O 1
ATOM 737 N N . ALA A 1 100 ? 6.602 17.734 15 1 98.62 100 ALA A N 1
ATOM 738 C CA . ALA A 1 100 ? 6.707 19.188 14.805 1 98.62 100 ALA A CA 1
ATOM 739 C C . ALA A 1 100 ? 5.965 19.625 13.547 1 98.62 100 ALA A C 1
ATOM 741 O O . ALA A 1 100 ? 5.121 18.891 13.031 1 98.62 100 ALA A O 1
ATOM 742 N N . SER A 1 101 ? 6.238 20.844 13.164 1 97.88 101 SER A N 1
ATOM 743 C CA . SER A 1 101 ? 5.598 21.438 11.992 1 97.88 101 SER A CA 1
ATOM 744 C C . SER A 1 101 ? 6.262 20.953 10.703 1 97.88 101 SER A C 1
ATOM 746 O O . SER A 1 101 ? 7.43 20.562 10.711 1 97.88 101 SER A O 1
ATOM 748 N N . PRO A 1 102 ? 5.461 21 9.586 1 97.44 102 PRO A N 1
ATOM 749 C CA . PRO A 1 102 ? 6.043 20.609 8.297 1 97.44 102 PRO A CA 1
ATOM 750 C C . PRO A 1 102 ? 7.227 21.484 7.898 1 97.44 102 PRO A C 1
ATOM 752 O O . PRO A 1 102 ? 7.98 21.141 6.984 1 97.44 102 PRO A O 1
ATOM 755 N N . THR A 1 103 ? 7.395 22.578 8.562 1 96.31 103 THR A N 1
ATOM 756 C CA . THR A 1 103 ? 8.484 23.484 8.188 1 96.31 103 THR A CA 1
ATOM 757 C C . THR A 1 103 ? 9.609 23.438 9.211 1 96.31 103 THR A C 1
ATOM 759 O O . THR A 1 103 ? 10.586 24.172 9.102 1 96.31 103 THR A O 1
ATOM 762 N N . SER A 1 104 ? 9.469 22.625 10.211 1 97.12 104 SER A N 1
ATOM 763 C CA . SER A 1 104 ? 10.516 22.469 11.211 1 97.12 104 SER A CA 1
ATOM 764 C C . SER A 1 104 ? 11.719 21.734 10.648 1 97.12 104 SER A C 1
ATOM 766 O O . SER A 1 104 ? 11.57 20.828 9.828 1 97.12 104 SER A O 1
ATOM 768 N N . ALA A 1 105 ? 12.852 22.078 11.141 1 95.06 105 ALA A N 1
ATOM 769 C CA . ALA A 1 105 ? 14.094 21.422 10.727 1 95.06 105 ALA A CA 1
ATOM 770 C C . ALA A 1 105 ? 14.141 19.984 11.211 1 95.06 105 ALA A C 1
ATOM 772 O O . ALA A 1 105 ? 14.734 19.125 10.555 1 95.06 105 ALA A O 1
ATOM 773 N N . GLN A 1 106 ? 13.633 19.812 12.367 1 96.62 106 GLN A N 1
ATOM 774 C CA . GLN A 1 106 ? 13.516 18.453 12.922 1 96.62 106 GLN A CA 1
ATOM 775 C C . GLN A 1 106 ? 12.055 18.078 13.141 1 96.62 106 GLN A C 1
ATOM 777 O O . GLN A 1 106 ? 11.312 18.797 13.82 1 96.62 106 GLN A O 1
ATOM 782 N N . ARG A 1 107 ? 11.688 17.016 12.625 1 98.38 107 ARG A N 1
ATOM 783 C CA . ARG A 1 107 ? 10.32 16.5 12.688 1 98.38 107 ARG A CA 1
ATOM 784 C C . ARG A 1 107 ? 10.258 15.039 12.273 1 98.38 107 ARG A C 1
ATOM 786 O O . ARG A 1 107 ? 11.211 14.508 11.711 1 98.38 107 ARG A O 1
ATOM 793 N N . HIS A 1 108 ? 9.109 14.375 12.664 1 98.75 108 HIS A N 1
ATOM 794 C CA . HIS A 1 108 ? 8.875 13.102 11.992 1 98.75 108 HIS A CA 1
ATOM 795 C C . HIS A 1 108 ? 8.875 13.266 10.477 1 98.75 108 HIS A C 1
ATOM 797 O O . HIS A 1 108 ? 8.43 14.289 9.953 1 98.75 108 HIS A O 1
ATOM 803 N N . VAL A 1 109 ? 9.258 12.25 9.797 1 98.62 109 VAL A N 1
ATOM 804 C CA . VAL A 1 109 ? 9.117 12.234 8.344 1 98.62 109 VAL A CA 1
ATOM 805 C C . VAL A 1 109 ? 7.648 12.352 7.961 1 98.62 109 VAL A C 1
ATOM 807 O O . VAL A 1 109 ? 7.312 12.977 6.953 1 98.62 109 VAL A O 1
ATOM 810 N N . GLY A 1 110 ? 6.746 11.852 8.781 1 98.88 110 GLY A N 1
ATOM 811 C CA . GLY A 1 110 ? 5.328 11.781 8.469 1 98.88 110 GLY A CA 1
ATOM 812 C C . GLY A 1 110 ? 4.566 13.031 8.867 1 98.88 110 GLY A C 1
ATOM 813 O O . GLY A 1 110 ? 3.346 13.094 8.727 1 98.88 110 GLY A O 1
ATOM 814 N N . ASP A 1 111 ? 5.23 14.07 9.375 1 98.88 111 ASP A N 1
ATOM 815 C CA . ASP A 1 111 ? 4.566 15.273 9.859 1 98.88 111 ASP A CA 1
ATOM 816 C C . ASP A 1 111 ? 4.207 16.203 8.703 1 98.88 111 ASP A C 1
ATOM 818 O O . ASP A 1 111 ? 4.934 17.172 8.422 1 98.88 111 ASP A O 1
ATOM 822 N N . LEU A 1 112 ? 3.008 16.078 8.18 1 98.81 112 LEU A N 1
ATOM 823 C CA . LEU A 1 112 ? 2.615 16.891 7.023 1 98.81 112 LEU A CA 1
ATOM 824 C C . LEU A 1 112 ? 1.716 18.047 7.449 1 98.81 112 LEU A C 1
ATOM 826 O O . LEU A 1 112 ? 1.237 18.797 6.605 1 98.81 112 LEU A O 1
ATOM 830 N N . GLY A 1 113 ? 1.404 18.172 8.711 1 98.62 113 GLY A N 1
ATOM 831 C CA . GLY A 1 113 ? 0.702 19.328 9.242 1 98.62 113 GLY A CA 1
ATOM 832 C C . GLY A 1 113 ? -0.807 19.203 9.133 1 98.62 113 GLY A C 1
ATOM 833 O O . GLY A 1 113 ? -1.379 18.172 9.484 1 98.62 113 GLY A O 1
ATOM 834 N N . ASN A 1 114 ? -1.458 20.297 8.766 1 98.88 114 ASN A N 1
ATOM 835 C CA . ASN A 1 114 ? -2.91 20.391 8.664 1 98.88 114 ASN A CA 1
ATOM 836 C C . ASN A 1 114 ? -3.354 20.609 7.219 1 98.88 114 ASN A C 1
ATOM 838 O O . ASN A 1 114 ? -2.672 21.281 6.449 1 98.88 114 ASN A O 1
ATOM 842 N N . VAL A 1 115 ? -4.453 20.031 6.93 1 98.88 115 VAL A N 1
ATOM 843 C CA . VAL A 1 115 ? -5.195 20.344 5.715 1 98.88 115 VAL A CA 1
ATOM 844 C C . VAL A 1 115 ? -6.535 20.984 6.078 1 98.88 115 VAL A C 1
ATOM 846 O O . VAL A 1 115 ? -7.121 20.672 7.117 1 98.88 115 VAL A O 1
ATOM 849 N N . GLN A 1 116 ? -6.988 21.844 5.258 1 98.75 116 GLN A N 1
ATOM 850 C CA . GLN A 1 116 ? -8.18 22.625 5.59 1 98.75 116 GLN A CA 1
ATOM 851 C C . GLN A 1 116 ? -9.344 22.266 4.668 1 98.75 116 GLN A C 1
ATOM 853 O O . GLN A 1 116 ? -9.18 22.234 3.445 1 98.75 116 GLN A O 1
ATOM 858 N N . ALA A 1 117 ? -10.445 22 5.285 1 98.81 117 ALA A N 1
ATOM 859 C CA . ALA A 1 117 ? -11.688 21.875 4.531 1 98.81 117 ALA A CA 1
ATOM 860 C C . ALA A 1 117 ? -12.211 23.234 4.086 1 98.81 117 ALA A C 1
ATOM 862 O O . ALA A 1 117 ? -12.008 24.234 4.777 1 98.81 117 ALA A O 1
ATOM 863 N N . ASP A 1 118 ? -12.797 23.25 2.971 1 98.75 118 ASP A N 1
ATOM 864 C CA . ASP A 1 118 ? -13.398 24.5 2.498 1 98.75 118 ASP A CA 1
ATOM 865 C C . ASP A 1 118 ? -14.773 24.719 3.133 1 98.75 118 ASP A C 1
ATOM 867 O O . ASP A 1 118 ? -15.133 24.031 4.09 1 98.75 118 ASP A O 1
ATOM 871 N N . ALA A 1 119 ? -15.469 25.688 2.641 1 98.62 119 ALA A N 1
ATOM 872 C CA . ALA A 1 119 ? -16.75 26.078 3.221 1 98.62 119 ALA A CA 1
ATOM 873 C C . ALA A 1 119 ? -17.781 24.953 3.105 1 98.62 119 ALA A C 1
ATOM 875 O O . ALA A 1 119 ? -18.781 24.953 3.83 1 98.62 119 ALA A O 1
ATOM 876 N N . SER A 1 120 ? -17.625 24.047 2.195 1 98.38 120 SER A N 1
ATOM 877 C CA . SER A 1 120 ? -18.531 22.922 2.012 1 98.38 120 SER A CA 1
ATOM 878 C C . SER A 1 120 ? -18.031 21.688 2.74 1 98.38 120 SER A C 1
ATOM 880 O O . SER A 1 120 ? -18.625 20.609 2.645 1 98.38 120 SER A O 1
ATOM 882 N N . GLY A 1 121 ? -16.859 21.766 3.395 1 98.62 121 GLY A N 1
ATOM 883 C CA . GLY A 1 121 ? -16.281 20.641 4.121 1 98.62 121 GLY A CA 1
ATOM 884 C C . GLY A 1 121 ? -15.336 19.812 3.275 1 98.62 121 GLY A C 1
ATOM 885 O O . GLY A 1 121 ? -14.711 18.875 3.775 1 98.62 121 GLY A O 1
ATOM 886 N N . ASN A 1 122 ? -15.234 20.156 2.016 1 98.88 122 ASN A N 1
ATOM 887 C CA . ASN A 1 122 ? -14.344 19.406 1.13 1 98.88 122 ASN A CA 1
ATOM 888 C C . ASN A 1 122 ? -12.891 19.844 1.285 1 98.88 122 ASN A C 1
ATOM 890 O O . ASN A 1 122 ? -12.625 20.984 1.646 1 98.88 122 ASN A O 1
ATOM 894 N N . ILE A 1 123 ? -12.094 18.875 1.057 1 98.81 123 ILE A N 1
ATOM 895 C CA . ILE A 1 123 ? -10.664 19.188 0.997 1 98.81 123 ILE A CA 1
ATOM 896 C C . ILE A 1 123 ? -10.156 19 -0.428 1 98.81 123 ILE A C 1
ATOM 898 O O . ILE A 1 123 ? -10.398 17.953 -1.047 1 98.81 123 ILE A O 1
ATOM 902 N N . ASP A 1 124 ? -9.547 19.953 -0.963 1 98.5 124 ASP A N 1
ATOM 903 C CA . ASP A 1 124 ? -8.844 19.938 -2.244 1 98.5 124 ASP A CA 1
ATOM 904 C C . ASP A 1 124 ? -7.598 20.812 -2.195 1 98.5 124 ASP A C 1
ATOM 906 O O . ASP A 1 124 ? -7.664 22.016 -2.449 1 98.5 124 ASP A O 1
ATOM 910 N N . VAL A 1 125 ? -6.5 20.141 -1.88 1 98.12 125 VAL A N 1
ATOM 911 C CA . VAL A 1 125 ? -5.289 20.922 -1.645 1 98.12 125 VAL A CA 1
ATOM 912 C C . VAL A 1 125 ? -4.105 20.266 -2.352 1 98.12 125 VAL A C 1
ATOM 914 O O . VAL A 1 125 ? -4.117 19.062 -2.604 1 98.12 125 VAL A O 1
ATOM 917 N N . SER A 1 126 ? -3.174 21.016 -2.699 1 97.69 126 SER A N 1
ATOM 918 C CA . SER A 1 126 ? -1.875 20.578 -3.211 1 97.69 126 SER A CA 1
ATOM 919 C C . SER A 1 126 ? -0.735 21.234 -2.432 1 97.69 126 SER A C 1
ATOM 921 O O . SER A 1 126 ? -0.799 22.422 -2.1 1 97.69 126 SER A O 1
ATOM 923 N N . PHE A 1 127 ? 0.255 20.469 -2.119 1 97.56 127 PHE A N 1
ATOM 924 C CA . PHE A 1 127 ? 1.408 21 -1.406 1 97.56 127 PHE A CA 1
ATOM 925 C C . PHE A 1 127 ? 2.641 20.141 -1.647 1 97.56 127 PHE A C 1
ATOM 927 O O . PHE A 1 127 ? 2.541 19.047 -2.207 1 97.56 127 PHE A O 1
ATOM 934 N N . ASN A 1 128 ? 3.756 20.688 -1.245 1 97.56 128 ASN A N 1
ATOM 935 C CA . ASN A 1 128 ? 5.035 19.984 -1.369 1 97.56 128 ASN A CA 1
ATOM 936 C C . ASN A 1 128 ? 5.598 19.609 -0.004 1 97.56 128 ASN A C 1
ATOM 938 O O . ASN A 1 128 ? 5.352 20.297 0.99 1 97.56 128 ASN A O 1
ATOM 942 N N . ASP A 1 129 ? 6.266 18.547 -0.008 1 97.81 129 ASP A N 1
ATOM 943 C CA . ASP A 1 129 ? 7.09 18.172 1.137 1 97.81 129 ASP A CA 1
ATOM 944 C C . ASP A 1 129 ? 8.523 17.875 0.706 1 97.81 129 ASP A C 1
ATOM 946 O O . ASP A 1 129 ? 8.75 17.266 -0.345 1 97.81 129 ASP A O 1
ATOM 950 N N . THR A 1 130 ? 9.484 18.266 1.568 1 95.25 130 THR A N 1
ATOM 951 C CA . THR A 1 130 ? 10.883 18.094 1.194 1 95.25 130 THR A CA 1
ATOM 952 C C . THR A 1 130 ? 11.57 17.094 2.133 1 95.25 130 THR A C 1
ATOM 954 O O . THR A 1 130 ? 12.789 16.906 2.068 1 95.25 130 THR A O 1
ATOM 957 N N . TYR A 1 131 ? 10.789 16.531 2.99 1 96.44 131 TYR A N 1
ATOM 958 C CA . TYR A 1 131 ? 11.367 15.609 3.953 1 96.44 131 TYR A CA 1
ATOM 959 C C . TYR A 1 131 ? 11.055 14.164 3.572 1 96.44 131 TYR A C 1
ATOM 961 O O . TYR A 1 131 ? 11.953 13.32 3.537 1 96.44 131 TYR A O 1
ATOM 969 N N . ALA A 1 132 ? 9.828 13.875 3.311 1 97.62 132 ALA A N 1
ATOM 970 C CA . ALA A 1 132 ? 9.406 12.547 2.871 1 97.62 132 ALA A CA 1
ATOM 971 C C . ALA A 1 132 ? 9.773 12.312 1.408 1 97.62 132 ALA A C 1
ATOM 973 O O . ALA A 1 132 ? 9.922 13.258 0.638 1 97.62 132 ALA A O 1
ATOM 974 N N . SER A 1 133 ? 9.945 11.047 1.084 1 97.38 133 SER A N 1
ATOM 975 C CA . SER A 1 133 ? 10.242 10.641 -0.286 1 97.38 133 SER A CA 1
ATOM 976 C C . SER A 1 133 ? 9.531 9.344 -0.641 1 97.38 133 SER A C 1
ATOM 978 O O . SER A 1 133 ? 8.969 8.68 0.232 1 97.38 133 SER A O 1
ATOM 980 N N . LEU A 1 134 ? 9.539 9.047 -1.96 1 97.12 134 LEU A N 1
ATOM 981 C CA . LEU A 1 134 ? 8.938 7.789 -2.389 1 97.12 134 LEU A CA 1
ATOM 982 C C . LEU A 1 134 ? 9.953 6.652 -2.332 1 97.12 134 LEU A C 1
ATOM 984 O O . LEU A 1 134 ? 9.578 5.48 -2.32 1 97.12 134 LEU A O 1
ATOM 988 N N . THR A 1 135 ? 11.219 7.012 -2.33 1 94.19 135 THR A N 1
ATOM 989 C CA . THR A 1 135 ? 12.297 6.035 -2.271 1 94.19 135 THR A CA 1
ATOM 990 C C . THR A 1 135 ? 13.383 6.488 -1.296 1 94.19 135 THR A C 1
ATOM 992 O O . THR A 1 135 ? 13.375 7.629 -0.832 1 94.19 135 THR A O 1
ATOM 995 N N . GLY A 1 136 ? 14.219 5.516 -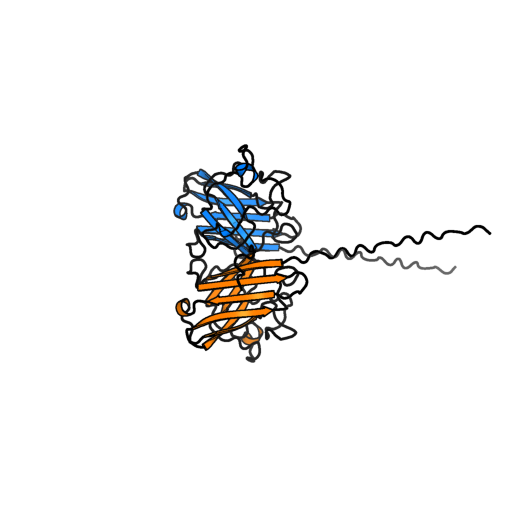0.914 1 92.25 136 GLY A N 1
ATOM 996 C CA . GLY A 1 136 ? 15.352 5.891 -0.087 1 92.25 136 GLY A CA 1
ATOM 997 C C . GLY A 1 136 ? 15.07 5.777 1.4 1 92.25 136 GLY A C 1
ATOM 998 O O . GLY A 1 136 ? 14.164 5.055 1.812 1 92.25 136 GLY A O 1
ATOM 999 N N . THR A 1 137 ? 15.789 6.453 2.242 1 93.25 137 THR A N 1
ATOM 1000 C CA . THR A 1 137 ? 15.812 6.266 3.688 1 93.25 137 THR A CA 1
ATOM 1001 C C . THR A 1 137 ? 14.57 6.875 4.336 1 93.25 137 THR A C 1
ATOM 1003 O O . THR A 1 137 ? 14.211 6.52 5.457 1 93.25 137 THR A O 1
ATOM 1006 N N . LYS A 1 138 ? 13.945 7.773 3.68 1 96.75 138 LYS A N 1
ATOM 1007 C CA . LYS A 1 138 ? 12.734 8.391 4.195 1 96.75 138 LYS A CA 1
ATOM 1008 C C . LYS A 1 138 ? 11.523 8.055 3.322 1 96.75 138 LYS A C 1
ATOM 1010 O O . LYS A 1 138 ? 10.625 8.875 3.152 1 96.75 138 LYS A O 1
ATOM 1015 N N . ALA A 1 139 ? 11.664 6.883 2.732 1 97.5 139 ALA A N 1
ATOM 1016 C CA . ALA A 1 139 ? 10.617 6.434 1.821 1 97.5 139 ALA A CA 1
ATOM 1017 C C . ALA A 1 139 ? 9.312 6.176 2.572 1 97.5 139 ALA A C 1
ATOM 1019 O O . ALA A 1 139 ? 9.305 5.512 3.611 1 97.5 139 ALA A O 1
ATOM 1020 N N . ILE A 1 140 ? 8.219 6.648 1.968 1 98.75 140 ILE A N 1
ATOM 1021 C CA . ILE A 1 140 ? 6.926 6.477 2.623 1 98.75 140 ILE A CA 1
ATOM 1022 C C . ILE A 1 140 ? 6.113 5.414 1.891 1 98.75 140 ILE A C 1
ATOM 1024 O O . ILE A 1 140 ? 4.984 5.109 2.283 1 98.75 140 ILE A O 1
ATOM 1028 N N . MET A 1 141 ? 6.684 4.816 0.817 1 98.62 141 MET A N 1
ATOM 1029 C CA . MET A 1 141 ? 6.004 3.766 0.067 1 98.62 141 MET A CA 1
ATOM 1030 C C . MET A 1 141 ? 5.598 2.617 0.984 1 98.62 141 MET A C 1
ATOM 1032 O O . MET A 1 141 ? 6.395 2.162 1.807 1 98.62 141 MET A O 1
ATOM 1036 N N . GLY A 1 142 ? 4.324 2.131 0.838 1 98.75 142 GLY A N 1
ATOM 1037 C CA . GLY A 1 142 ? 3.828 1.019 1.632 1 98.75 142 GLY A CA 1
ATOM 1038 C C . GLY A 1 142 ? 3.379 1.431 3.021 1 98.75 142 GLY A C 1
ATOM 1039 O O . GLY A 1 142 ? 2.873 0.607 3.785 1 98.75 142 GLY A O 1
ATOM 1040 N N . ARG A 1 143 ? 3.551 2.652 3.354 1 98.81 143 ARG A N 1
ATOM 1041 C CA . ARG A 1 143 ? 3.023 3.211 4.598 1 98.81 143 ARG A CA 1
ATOM 1042 C C . ARG A 1 143 ? 1.636 3.805 4.383 1 98.81 143 ARG A C 1
ATOM 1044 O O . ARG A 1 143 ? 1.024 3.609 3.332 1 98.81 143 ARG A O 1
ATOM 1051 N N . ALA A 1 144 ? 1.133 4.508 5.449 1 98.81 144 ALA A N 1
ATOM 1052 C CA . ALA A 1 144 ? -0.245 4.969 5.293 1 98.81 144 ALA A CA 1
ATOM 1053 C C . ALA A 1 144 ? -0.354 6.469 5.547 1 98.81 144 ALA A C 1
ATOM 1055 O O . ALA A 1 144 ? 0.254 6.996 6.48 1 98.81 144 ALA A O 1
ATOM 1056 N N . PHE A 1 145 ? -1.134 7.109 4.703 1 98.88 145 PHE A N 1
ATOM 1057 C CA . PHE A 1 145 ? -1.688 8.398 5.098 1 98.88 145 PHE A CA 1
ATOM 1058 C C . PHE A 1 145 ? -2.814 8.219 6.109 1 98.88 145 PHE A C 1
ATOM 1060 O O . PHE A 1 145 ? -3.607 7.277 6 1 98.88 145 PHE A O 1
ATOM 1067 N N . VAL A 1 146 ? -2.871 9.125 7.004 1 98.88 146 VAL A N 1
ATOM 1068 C CA . VAL A 1 146 ? -3.984 9.18 7.949 1 98.88 146 VAL A CA 1
ATOM 1069 C C . VAL A 1 146 ? -4.504 10.617 8.047 1 98.88 146 VAL A C 1
ATOM 1071 O O . VAL A 1 146 ? -3.736 11.547 8.32 1 98.88 146 VAL A O 1
ATOM 1074 N N . LEU A 1 147 ? -5.742 10.789 7.754 1 98.94 147 LEU A N 1
ATOM 1075 C CA . LEU A 1 147 ? -6.469 12.031 8 1 98.94 147 LEU A CA 1
ATOM 1076 C C . LEU A 1 147 ? -7.121 12.008 9.383 1 98.94 147 LEU A C 1
ATOM 1078 O O . LEU A 1 147 ? -7.914 11.117 9.688 1 98.94 147 LEU A O 1
ATOM 1082 N N . HIS A 1 148 ? -6.836 13.047 10.156 1 98.81 148 HIS A N 1
ATOM 1083 C CA . HIS A 1 148 ? -7.324 13.086 11.531 1 98.81 148 HIS A CA 1
ATOM 1084 C C . HIS A 1 148 ? -8.531 14.008 11.656 1 98.81 148 HIS A C 1
ATOM 1086 O O . HIS A 1 148 ? -8.773 14.852 10.789 1 98.81 148 HIS A O 1
ATOM 1092 N N . GLY A 1 149 ? -9.188 13.82 12.789 1 98.5 149 GLY A N 1
ATOM 1093 C CA . GLY A 1 149 ? -10.422 14.555 13.023 1 98.5 149 GLY A CA 1
ATOM 1094 C C . GLY A 1 149 ? -10.188 15.961 13.539 1 98.5 149 GLY A C 1
ATOM 1095 O O . GLY A 1 149 ? -11.016 16.844 13.336 1 98.5 149 GLY A O 1
ATOM 1096 N N . GLY A 1 150 ? -9.109 16.156 14.203 1 98.5 150 GLY A N 1
ATOM 1097 C CA . GLY A 1 150 ? -8.812 17.438 14.797 1 98.5 150 GLY A CA 1
ATOM 1098 C C . GLY A 1 150 ? -7.598 18.109 14.188 1 98.5 150 GLY A C 1
ATOM 1099 O O . GLY A 1 150 ? -6.895 17.516 13.375 1 98.5 150 GLY A O 1
ATOM 1100 N N . GLU A 1 151 ? -7.449 19.344 14.586 1 98.75 151 GLU A N 1
ATOM 1101 C CA . GLU A 1 151 ? -6.285 20.109 14.172 1 98.75 151 GLU A CA 1
ATOM 1102 C C . GLU A 1 151 ? -5.02 19.625 14.867 1 98.75 151 GLU A C 1
ATOM 1104 O O . GLU A 1 151 ? -5.039 19.328 16.062 1 98.75 151 GLU A O 1
ATOM 1109 N N . ASP A 1 152 ? -3.979 19.469 14.094 1 98.88 152 ASP A N 1
ATOM 1110 C CA . ASP A 1 152 ? -2.641 19.203 14.617 1 98.88 152 ASP A CA 1
ATOM 1111 C C . ASP A 1 152 ? -2.064 20.453 15.281 1 98.88 152 ASP A C 1
ATOM 1113 O O . ASP A 1 152 ? -1.98 21.516 14.656 1 98.88 152 ASP A O 1
ATOM 1117 N N . ASP A 1 153 ? -1.616 20.391 16.469 1 98.81 153 ASP A N 1
ATOM 1118 C CA . ASP A 1 153 ? -1.079 21.547 17.156 1 98.81 153 ASP A CA 1
ATOM 1119 C C . ASP A 1 153 ? 0.408 21.734 16.859 1 98.81 153 ASP A C 1
ATOM 1121 O O . ASP A 1 153 ? 1.064 22.594 17.453 1 98.81 153 ASP A O 1
ATOM 1125 N N . ILE A 1 154 ? 0.963 20.859 16.031 1 98.44 154 ILE A N 1
ATOM 1126 C CA . ILE A 1 154 ? 2.295 20.906 15.445 1 98.44 154 ILE A CA 1
ATOM 1127 C C . ILE A 1 154 ? 3.352 20.844 16.547 1 98.44 154 ILE A C 1
ATOM 1129 O O . ILE A 1 154 ? 4.387 21.516 16.453 1 98.44 154 ILE A O 1
ATOM 1133 N N . GLY A 1 155 ? 3.029 20.203 17.578 1 98.12 155 GLY A N 1
ATOM 1134 C CA . GLY A 1 155 ? 4 19.984 18.641 1 98.12 155 GLY A CA 1
ATOM 1135 C C . GLY A 1 155 ? 4.051 21.109 19.656 1 98.12 155 GLY A C 1
ATOM 1136 O O . GLY A 1 155 ? 4.938 21.156 20.5 1 98.12 155 GLY A O 1
ATOM 1137 N N . LEU A 1 156 ? 3.082 21.969 19.703 1 97.62 156 LEU A N 1
ATOM 1138 C CA . LEU A 1 156 ? 3.133 23.172 20.547 1 97.62 156 LEU A CA 1
ATOM 1139 C C . LEU A 1 156 ? 2.061 23.109 21.625 1 97.62 156 LEU A C 1
ATOM 1141 O O . LEU A 1 156 ? 1.788 24.109 22.281 1 97.62 156 LEU A O 1
ATOM 1145 N N . GLY A 1 157 ? 1.446 22.047 21.75 1 97.19 157 GLY A N 1
ATOM 1146 C CA . GLY A 1 157 ? 0.355 21.906 22.703 1 97.19 157 GLY A CA 1
ATOM 1147 C C . GLY A 1 157 ? 0.828 21.797 24.141 1 97.19 157 GLY A C 1
ATOM 1148 O O . GLY A 1 157 ? 0.03 21.922 25.062 1 97.19 157 GLY A O 1
ATOM 1149 N N . GLY A 1 158 ? 2.182 21.469 24.391 1 96.88 158 GLY A N 1
ATOM 1150 C CA . GLY A 1 158 ? 2.75 21.516 25.719 1 96.88 158 GLY A CA 1
ATOM 1151 C C . GLY A 1 158 ? 2.521 20.234 26.516 1 96.88 158 GLY A C 1
ATOM 1152 O O . GLY A 1 158 ? 2.5 20.266 27.75 1 96.88 158 GLY A O 1
ATOM 1153 N N . ASN A 1 159 ? 2.203 19.172 25.953 1 97.38 159 ASN A N 1
ATOM 1154 C CA . ASN A 1 159 ? 2.018 17.891 26.641 1 97.38 159 ASN A CA 1
ATOM 1155 C C . ASN A 1 159 ? 2.572 16.734 25.797 1 97.38 159 ASN A C 1
ATOM 1157 O O . ASN A 1 159 ? 3.021 16.938 24.672 1 97.38 159 ASN A O 1
ATOM 1161 N N . ALA A 1 160 ? 2.598 15.523 26.328 1 97.38 160 ALA A N 1
ATOM 1162 C CA . ALA A 1 160 ? 3.199 14.352 25.703 1 97.38 160 ALA A CA 1
ATOM 1163 C C . ALA A 1 160 ? 2.506 14.008 24.391 1 97.38 160 ALA A C 1
ATOM 1165 O O . ALA A 1 160 ? 3.158 13.625 23.422 1 97.38 160 ALA A O 1
ATOM 1166 N N . GLY A 1 161 ? 1.216 14.102 24.375 1 97.75 161 GLY A N 1
ATOM 1167 C CA . GLY A 1 161 ? 0.469 13.828 23.156 1 97.75 161 GLY A CA 1
ATOM 1168 C C . GLY A 1 161 ? 0.821 14.773 22.016 1 97.75 161 GLY A C 1
ATOM 1169 O O . GLY A 1 161 ? 0.865 14.359 20.859 1 97.75 161 GLY A O 1
ATOM 1170 N N . SER A 1 162 ? 1.058 16.047 22.344 1 98.56 162 SER A N 1
ATOM 1171 C CA . SER A 1 162 ? 1.486 17.047 21.359 1 98.56 162 SER A CA 1
ATOM 1172 C C . SER A 1 162 ? 2.811 16.641 20.719 1 98.56 162 SER A C 1
ATOM 1174 O O . SER A 1 162 ? 2.955 16.719 19.5 1 98.56 162 SER A O 1
ATOM 1176 N N . LEU A 1 163 ? 3.73 16.125 21.469 1 98 163 LEU A N 1
ATOM 1177 C CA . LEU A 1 163 ? 5.066 15.773 20.984 1 98 163 LEU A CA 1
ATOM 1178 C C . LEU A 1 163 ? 5.055 14.445 20.234 1 98 163 LEU A C 1
ATOM 1180 O O . LEU A 1 163 ? 5.98 14.156 19.484 1 98 163 LEU A O 1
ATOM 1184 N N . ALA A 1 164 ? 4.062 13.695 20.516 1 97.81 164 ALA A N 1
ATOM 1185 C CA . ALA A 1 164 ? 3.975 12.391 19.859 1 97.81 164 ALA A CA 1
ATOM 1186 C C . ALA A 1 164 ? 3.225 12.492 18.531 1 97.81 164 ALA A C 1
ATOM 1188 O O . ALA A 1 164 ? 3.658 11.93 17.531 1 97.81 164 ALA A O 1
ATOM 1189 N N . SER A 1 165 ? 2.088 13.297 18.547 1 97.75 165 SER A N 1
ATOM 1190 C CA . SER A 1 165 ? 1.208 13.188 17.391 1 97.75 165 SER A CA 1
ATOM 1191 C C . SER A 1 165 ? 0.58 14.531 17.047 1 97.75 165 SER A C 1
ATOM 1193 O O . SER A 1 165 ? -0.214 14.625 16.109 1 97.75 165 SER A O 1
ATOM 1195 N N . GLY A 1 166 ? 0.87 15.594 17.891 1 98.69 166 GLY A N 1
ATOM 1196 C CA . GLY A 1 166 ? 0.292 16.906 17.656 1 98.69 166 GLY A CA 1
ATOM 1197 C C . GLY A 1 166 ? -1.144 17.031 18.125 1 98.69 166 GLY A C 1
ATOM 1198 O O . GLY A 1 166 ? -1.839 17.984 17.781 1 98.69 166 GLY A O 1
ATOM 1199 N N . ASN A 1 167 ? -1.634 16.031 18.875 1 98.62 167 ASN A N 1
ATOM 1200 C CA . ASN A 1 167 ? -2.99 16.031 19.406 1 98.62 167 ASN A CA 1
ATOM 1201 C C . ASN A 1 167 ? -4.027 16.203 18.297 1 98.62 167 ASN A C 1
ATOM 1203 O O . ASN A 1 167 ? -4.98 16.969 18.453 1 98.62 167 ASN A O 1
ATOM 1207 N N . ALA A 1 168 ? -3.854 15.5 17.266 1 98.44 168 ALA A N 1
ATOM 1208 C CA . ALA A 1 168 ? -4.668 15.758 16.078 1 98.44 168 ALA A CA 1
ATOM 1209 C C . ALA A 1 168 ? -6.004 15.023 16.156 1 98.44 168 ALA A C 1
ATOM 1211 O O . ALA A 1 168 ? -6.828 15.117 15.25 1 98.44 168 ALA A O 1
ATOM 1212 N N . GLY A 1 169 ? -6.246 14.242 17.234 1 98 169 GLY A N 1
ATOM 1213 C CA . GLY A 1 169 ? -7.543 13.617 17.438 1 98 169 GLY A CA 1
ATOM 1214 C C . GLY A 1 169 ? -7.688 12.297 16.703 1 98 169 GLY A C 1
ATOM 1215 O O . GLY A 1 169 ? -6.691 11.648 16.375 1 98 169 GLY A O 1
ATOM 1216 N N . PRO A 1 170 ? -8.914 11.812 16.531 1 98 170 PRO A N 1
ATOM 1217 C CA . PRO A 1 170 ? -9.164 10.469 15.992 1 98 170 PRO A CA 1
ATOM 1218 C C . PRO A 1 170 ? -8.719 10.328 14.539 1 98 170 PRO A C 1
ATOM 1220 O O . PRO A 1 170 ? -8.617 11.328 13.82 1 98 170 PRO A O 1
ATOM 1223 N N . ARG A 1 171 ? -8.484 9.109 14.133 1 98.44 171 ARG A N 1
ATOM 1224 C CA . ARG A 1 171 ? -8.18 8.758 12.742 1 98.44 171 ARG A CA 1
ATOM 1225 C C . ARG A 1 171 ? -9.461 8.602 11.93 1 98.44 171 ARG A C 1
ATOM 1227 O O . ARG A 1 171 ? -10.25 7.688 12.172 1 98.44 171 ARG A O 1
ATOM 1234 N N . LEU A 1 172 ? -9.648 9.461 10.953 1 98.19 172 LEU A N 1
ATOM 1235 C CA . LEU A 1 172 ? -10.906 9.469 10.219 1 98.19 172 LEU A CA 1
ATOM 1236 C C . LEU A 1 172 ? -10.828 8.547 9.008 1 98.19 172 LEU A C 1
ATOM 1238 O O . LEU A 1 172 ? -11.805 7.875 8.672 1 98.19 172 LEU A O 1
ATOM 1242 N N . ALA A 1 173 ? -9.773 8.578 8.312 1 98.31 173 ALA A N 1
ATOM 1243 C CA . ALA A 1 173 ? -9.555 7.816 7.082 1 98.31 173 ALA A CA 1
ATOM 1244 C C . ALA A 1 173 ? -8.07 7.555 6.855 1 98.31 173 ALA A C 1
ATOM 1246 O O . ALA A 1 173 ? -7.219 8.312 7.332 1 98.31 173 ALA A O 1
ATOM 1247 N N . CYS A 1 174 ? -7.789 6.512 6.199 1 98.25 174 CYS A N 1
ATOM 1248 C CA . CYS A 1 174 ? -6.41 6.156 5.887 1 98.25 174 CYS A CA 1
ATOM 1249 C C . CYS A 1 174 ? -6.328 5.379 4.578 1 98.25 174 CYS A C 1
ATOM 1251 O O . CYS A 1 174 ? -7.348 4.934 4.051 1 98.25 174 CYS A O 1
ATOM 1253 N N . CYS A 1 175 ? -5.195 5.312 4.031 1 97.81 175 CYS A N 1
ATOM 1254 C CA . CYS A 1 175 ? -4.938 4.531 2.826 1 97.81 175 CYS A CA 1
ATOM 1255 C C . CYS A 1 175 ? -3.465 4.148 2.729 1 97.81 175 CYS A C 1
ATOM 1257 O O . CYS A 1 175 ? -2.604 4.844 3.27 1 97.81 175 CYS A O 1
ATOM 1259 N N . VAL A 1 176 ? -3.186 3.027 2.105 1 98.31 176 VAL A N 1
ATOM 1260 C CA . VAL A 1 176 ? -1.823 2.553 1.885 1 98.31 176 VAL A CA 1
ATOM 1261 C C . VAL A 1 176 ? -1.234 3.23 0.65 1 98.31 176 VAL A C 1
ATOM 1263 O O . VAL A 1 176 ? -1.872 3.275 -0.405 1 98.31 176 VAL A O 1
ATOM 1266 N N . ILE A 1 177 ? -0.039 3.752 0.773 1 98.75 177 ILE A N 1
ATOM 1267 C CA . ILE A 1 177 ? 0.637 4.441 -0.32 1 98.75 177 ILE A CA 1
ATOM 1268 C C . ILE A 1 177 ? 1.224 3.422 -1.292 1 98.75 177 ILE A C 1
ATOM 1270 O O . ILE A 1 177 ? 2.049 2.59 -0.906 1 98.75 177 ILE A O 1
ATOM 1274 N N . GLY A 1 178 ? 0.803 3.457 -2.5 1 98.56 178 GLY A N 1
ATOM 1275 C CA . GLY A 1 178 ? 1.243 2.498 -3.5 1 98.56 178 GLY A CA 1
ATOM 1276 C C . GLY A 1 178 ? 1.746 3.152 -4.773 1 98.56 178 GLY A C 1
ATOM 1277 O O . GLY A 1 178 ? 1.331 4.262 -5.113 1 98.56 178 GLY A O 1
ATOM 1278 N N . TRP A 1 179 ? 2.568 2.43 -5.477 1 98.31 179 TRP A N 1
ATOM 1279 C CA . TRP A 1 179 ? 3.059 2.881 -6.773 1 98.31 179 TRP A CA 1
ATOM 1280 C C . TRP A 1 179 ? 1.902 3.127 -7.738 1 98.31 179 TRP A C 1
ATOM 1282 O O . TRP A 1 179 ? 0.887 2.428 -7.691 1 98.31 179 TRP A O 1
ATOM 1292 N N . ALA A 1 180 ? 2.119 4.078 -8.656 1 97.69 180 ALA A N 1
ATOM 1293 C CA . ALA A 1 180 ? 1.104 4.379 -9.664 1 97.69 180 ALA A CA 1
ATOM 1294 C C . ALA A 1 180 ? 1.745 4.793 -10.984 1 97.69 180 ALA A C 1
ATOM 1296 O O . ALA A 1 180 ? 2.941 5.086 -11.031 1 97.69 180 ALA A O 1
ATOM 1297 N N . THR A 1 181 ? 1.118 4.719 -12.242 1 92.25 181 THR A N 1
ATOM 1298 C CA . THR A 1 181 ? 1.606 5.055 -13.57 1 92.25 181 THR A CA 1
ATOM 1299 C C . THR A 1 181 ? 1.704 6.57 -13.742 1 92.25 181 THR A C 1
ATOM 1301 O O . THR A 1 181 ? 2.35 7.051 -14.672 1 92.25 181 THR A O 1
ATOM 1304 N N . GLY A 1 182 ? 1.161 7.395 -13.125 1 89.12 182 GLY A N 1
ATOM 1305 C CA . GLY A 1 182 ? 1.098 8.844 -13.281 1 89.12 182 GLY A CA 1
ATOM 1306 C C . GLY A 1 182 ? -0.188 9.312 -13.938 1 89.12 182 GLY A C 1
ATOM 1307 O O . GLY A 1 182 ? -0.456 10.516 -13.992 1 89.12 182 GLY A O 1
ATOM 1308 N N . THR A 1 183 ? -0.958 8.438 -14.445 1 86.62 183 THR A N 1
ATOM 1309 C CA . THR A 1 183 ? -2.193 8.812 -15.133 1 86.62 183 THR A CA 1
ATOM 1310 C C . THR A 1 183 ? -3.137 9.539 -14.18 1 86.62 183 THR A C 1
ATOM 1312 O O . THR A 1 183 ? -3.959 10.352 -14.609 1 86.62 183 THR A O 1
ATOM 1315 N N . ASP A 1 184 ? -2.967 9.312 -12.961 1 83 184 ASP A N 1
ATOM 1316 C CA . ASP A 1 184 ? -3.824 9.953 -11.969 1 83 184 ASP A CA 1
ATOM 1317 C C . ASP A 1 184 ? -3.316 11.352 -11.625 1 83 184 ASP A C 1
ATOM 1319 O O . ASP A 1 184 ? -4.023 12.133 -10.992 1 83 184 ASP A O 1
ATOM 1323 N N . TRP A 1 185 ? -2.105 11.609 -12.102 1 88.56 185 TRP A N 1
ATOM 1324 C CA . TRP A 1 185 ? -1.557 12.938 -11.859 1 88.56 185 TRP A CA 1
ATOM 1325 C C . TRP A 1 185 ? -2.016 13.922 -12.93 1 88.56 185 TRP A C 1
ATOM 1327 O O . TRP A 1 185 ? -1.314 14.141 -13.914 1 88.56 185 TRP A O 1
ATOM 1337 N N . VAL A 1 186 ? -3.145 14.508 -12.891 1 77 186 VAL A N 1
ATOM 1338 C CA . VAL A 1 186 ? -3.721 15.344 -13.93 1 77 186 VAL A CA 1
ATOM 1339 C C . VAL A 1 186 ? -3.744 16.797 -13.469 1 77 186 VAL A C 1
ATOM 1341 O O . VAL A 1 186 ? -4.562 17.594 -13.945 1 77 186 VAL A O 1
ATOM 1344 N N . TYR A 1 187 ? -2.729 17.281 -12.797 1 68.75 187 TYR A N 1
ATOM 1345 C CA . TYR A 1 187 ? -2.801 18.656 -12.281 1 68.75 187 TYR A CA 1
ATOM 1346 C C . TYR A 1 187 ? -1.729 19.531 -12.914 1 68.75 187 TYR A C 1
ATOM 1348 O O . TYR A 1 187 ? -0.666 19.047 -13.305 1 68.75 187 TYR A O 1
ATOM 1356 N N . MET B 1 1 ? 72.062 -9.469 27.281 1 40.28 1 MET B N 1
ATOM 1357 C CA . MET B 1 1 ? 71 -10.25 26.641 1 40.28 1 MET B CA 1
ATOM 1358 C C . MET B 1 1 ? 69.625 -9.656 26.922 1 40.28 1 MET B C 1
ATOM 1360 O O . MET B 1 1 ? 69.125 -9.789 28.031 1 40.28 1 MET B O 1
ATOM 1364 N N . GLN B 1 2 ? 69.25 -8.445 26.406 1 50.5 2 GLN B N 1
ATOM 1365 C CA . GLN B 1 2 ? 68 -7.656 26.469 1 50.5 2 GLN B CA 1
ATOM 1366 C C . GLN B 1 2 ? 66.875 -8.414 25.844 1 50.5 2 GLN B C 1
ATOM 1368 O O . GLN B 1 2 ? 66.875 -8.797 24.672 1 50.5 2 GLN B O 1
ATOM 1373 N N . LEU B 1 3 ? 66 -9.086 26.688 1 42.81 3 LEU B N 1
ATOM 1374 C CA . LEU B 1 3 ? 64.75 -9.703 26.297 1 42.81 3 LEU B CA 1
ATOM 1375 C C . LEU B 1 3 ? 63.812 -8.664 25.719 1 42.81 3 LEU B C 1
ATOM 1377 O O . LEU B 1 3 ? 63.406 -7.734 26.422 1 42.81 3 LEU B O 1
ATOM 1381 N N . LEU B 1 4 ? 63.75 -8.469 24.391 1 49.31 4 LEU B N 1
ATOM 1382 C CA . LEU B 1 4 ? 62.719 -7.715 23.703 1 49.31 4 LEU B CA 1
ATOM 1383 C C . LEU B 1 4 ? 61.375 -8.414 23.812 1 49.31 4 LEU B C 1
ATOM 1385 O O . LEU B 1 4 ? 61.219 -9.547 23.359 1 49.31 4 LEU B O 1
ATOM 1389 N N . LEU B 1 5 ? 60.531 -8.016 24.766 1 49.59 5 LEU B N 1
ATOM 1390 C CA . LEU B 1 5 ? 59.125 -8.445 24.875 1 49.59 5 LEU B CA 1
ATOM 1391 C C . LEU B 1 5 ? 58.312 -7.93 23.688 1 49.59 5 LEU B C 1
ATOM 1393 O O . LEU B 1 5 ? 58.219 -6.715 23.5 1 49.59 5 LEU B O 1
ATOM 1397 N N . ALA B 1 6 ? 58.188 -8.727 22.641 1 51.84 6 ALA B N 1
ATOM 1398 C CA . ALA B 1 6 ? 57.25 -8.438 21.562 1 51.84 6 ALA B CA 1
ATOM 1399 C C . ALA B 1 6 ? 55.812 -8.398 22.078 1 51.84 6 ALA B C 1
ATOM 1401 O O . ALA B 1 6 ? 55.312 -9.391 22.609 1 51.84 6 ALA B O 1
ATOM 1402 N N . LEU B 1 7 ? 55.25 -7.211 22.438 1 53.53 7 LEU B N 1
ATOM 1403 C CA . LEU B 1 7 ? 53.844 -7.043 22.672 1 53.53 7 LEU B CA 1
ATOM 1404 C C . LEU B 1 7 ? 53.031 -7.398 21.438 1 53.53 7 LEU B C 1
ATOM 1406 O O . LEU B 1 7 ? 53.125 -6.734 20.406 1 53.53 7 LEU B O 1
ATOM 1410 N N . LEU B 1 8 ? 52.656 -8.625 21.203 1 54.41 8 LEU B N 1
ATOM 1411 C CA . LEU B 1 8 ? 51.688 -8.992 20.188 1 54.41 8 LEU B CA 1
ATOM 1412 C C . LEU B 1 8 ? 50.344 -8.289 20.422 1 54.41 8 LEU B C 1
ATOM 1414 O O . LEU B 1 8 ? 49.719 -8.492 21.453 1 54.41 8 LEU B O 1
ATOM 1418 N N . SER B 1 9 ? 50.125 -7.168 19.859 1 54.06 9 SER B N 1
ATOM 1419 C CA . SER B 1 9 ? 48.781 -6.559 19.859 1 54.06 9 SER B CA 1
ATOM 1420 C C . SER B 1 9 ? 47.781 -7.453 19.156 1 54.06 9 SER B C 1
ATOM 1422 O O . SER B 1 9 ? 47.938 -7.777 17.984 1 54.06 9 SER B O 1
ATOM 1424 N N . LEU B 1 10 ? 47.031 -8.305 19.891 1 54.53 10 LEU B N 1
ATOM 1425 C CA . LEU B 1 10 ? 45.875 -8.969 19.328 1 54.53 10 LEU B CA 1
ATOM 1426 C C . LEU B 1 10 ? 44.812 -7.945 18.922 1 54.53 10 LEU B C 1
ATOM 1428 O O . LEU B 1 10 ? 44.219 -7.258 19.766 1 54.53 10 LEU B O 1
ATOM 1432 N N . THR B 1 11 ? 44.812 -7.523 17.719 1 57.66 11 THR B N 1
ATOM 1433 C CA . THR B 1 11 ? 43.688 -6.77 17.172 1 57.66 11 THR B CA 1
ATOM 1434 C C . THR B 1 11 ? 42.438 -7.625 17.141 1 57.66 11 THR B C 1
ATOM 1436 O O . THR B 1 11 ? 42.406 -8.656 16.469 1 57.66 11 THR B O 1
ATOM 1439 N N . ALA B 1 12 ? 41.562 -7.449 18.188 1 55.72 12 ALA B N 1
ATOM 1440 C CA . ALA B 1 12 ? 40.25 -8.078 18.125 1 55.72 12 ALA B CA 1
ATOM 1441 C C . ALA B 1 12 ? 39.5 -7.641 16.875 1 55.72 12 ALA B C 1
ATOM 1443 O O . ALA B 1 12 ? 39.281 -6.445 16.656 1 55.72 12 ALA B O 1
ATOM 1444 N N . LEU B 1 13 ? 39.438 -8.531 15.781 1 53.69 13 LEU B N 1
ATOM 1445 C CA . LEU B 1 13 ? 38.5 -8.32 14.703 1 53.69 13 LEU B CA 1
ATOM 1446 C C . LEU B 1 13 ? 37.062 -8.195 15.258 1 53.69 13 LEU B C 1
ATOM 1448 O O . LEU B 1 13 ? 36.531 -9.164 15.797 1 53.69 13 LEU B O 1
ATOM 1452 N N . ILE B 1 14 ? 36.625 -7.094 15.781 1 50.62 14 ILE B N 1
ATOM 1453 C CA . ILE B 1 14 ? 35.219 -6.914 16.078 1 50.62 14 ILE B CA 1
ATOM 1454 C C . ILE B 1 14 ? 34.406 -7.203 14.82 1 50.62 14 ILE B C 1
ATOM 1456 O O . ILE B 1 14 ? 34.531 -6.52 13.805 1 50.62 14 ILE B O 1
ATOM 1460 N N . THR B 1 15 ? 34.156 -8.461 14.438 1 50.41 15 THR B N 1
ATOM 1461 C CA . THR B 1 15 ? 33.125 -8.781 13.453 1 50.41 15 THR B CA 1
ATOM 1462 C C . THR B 1 15 ? 31.797 -8.078 13.797 1 50.41 15 THR B C 1
ATOM 1464 O O . THR B 1 15 ? 31.234 -8.297 14.875 1 50.41 15 THR B O 1
ATOM 1467 N N . SER B 1 16 ? 31.578 -6.891 13.484 1 50.59 16 SER B N 1
ATOM 1468 C CA . SER B 1 16 ? 30.266 -6.289 13.633 1 50.59 16 SER B CA 1
ATOM 1469 C C . SER B 1 16 ? 29.188 -7.137 12.945 1 50.59 16 SER B C 1
ATOM 1471 O O . SER B 1 16 ? 29.219 -7.316 11.727 1 50.59 16 SER B O 1
ATOM 1473 N N . SER B 1 17 ? 28.766 -8.203 13.508 1 54.56 17 SER B N 1
ATOM 1474 C CA . SER B 1 17 ? 27.609 -8.945 13.008 1 54.56 17 SER B CA 1
ATOM 1475 C C . SER B 1 17 ? 26.406 -8.031 12.828 1 54.56 17 SER B C 1
ATOM 1477 O O . SER B 1 17 ? 25.969 -7.371 13.773 1 54.56 17 SER B O 1
ATOM 1479 N N . SER B 1 18 ? 26.188 -7.469 11.68 1 63.75 18 SER B N 1
ATOM 1480 C CA . SER B 1 18 ? 25 -6.648 11.438 1 63.75 18 SER B CA 1
ATOM 1481 C C . SER B 1 18 ? 23.734 -7.363 11.875 1 63.75 18 SER B C 1
ATOM 1483 O O . SER B 1 18 ? 23.5 -8.523 11.523 1 63.75 18 SER B O 1
ATOM 1485 N N . ALA B 1 19 ? 23.078 -6.828 12.844 1 74.62 19 ALA B N 1
ATOM 1486 C CA . ALA B 1 19 ? 21.875 -7.383 13.461 1 74.62 19 ALA B CA 1
ATOM 1487 C C . ALA B 1 19 ? 20.844 -7.762 12.406 1 74.62 19 ALA B C 1
ATOM 1489 O O . ALA B 1 19 ? 20.578 -6.992 11.477 1 74.62 19 ALA B O 1
ATOM 1490 N N . VAL B 1 20 ? 20.547 -9.047 12.406 1 83.81 20 VAL B N 1
ATOM 1491 C CA . VAL B 1 20 ? 19.469 -9.57 11.57 1 83.81 20 VAL B CA 1
ATOM 1492 C C . VAL B 1 20 ? 18.188 -8.812 11.836 1 83.81 20 VAL B C 1
ATOM 1494 O O . VAL B 1 20 ? 17.766 -8.656 12.992 1 83.81 20 VAL B O 1
ATOM 1497 N N . THR B 1 21 ? 17.656 -8.117 10.82 1 88.31 21 THR B N 1
ATOM 1498 C CA . THR B 1 21 ? 16.359 -7.457 10.93 1 88.31 21 THR B CA 1
ATOM 1499 C C . THR B 1 21 ? 15.266 -8.297 10.273 1 88.31 21 THR B C 1
ATOM 1501 O O . THR B 1 21 ? 15.531 -9.031 9.32 1 88.31 21 THR B O 1
ATOM 1504 N N . VAL B 1 22 ? 14.094 -8.289 10.93 1 94.19 22 VAL B N 1
ATOM 1505 C CA . VAL B 1 22 ? 12.914 -8.93 10.367 1 94.19 22 VAL B CA 1
ATOM 1506 C C . VAL B 1 22 ? 11.898 -7.871 9.938 1 94.19 22 VAL B C 1
ATOM 1508 O O . VAL B 1 22 ? 11.547 -6.984 10.719 1 94.19 22 VAL B O 1
ATOM 1511 N N . ASN B 1 23 ? 11.562 -7.945 8.68 1 95.88 23 ASN B N 1
ATOM 1512 C CA . ASN B 1 23 ? 10.531 -7.066 8.141 1 95.88 23 ASN B CA 1
ATOM 1513 C C . ASN B 1 23 ? 9.211 -7.809 7.938 1 95.88 23 ASN B C 1
ATOM 1515 O O . ASN B 1 23 ? 9.211 -9 7.621 1 95.88 23 ASN B O 1
ATOM 1519 N N . PHE B 1 24 ? 8.133 -7.055 8.148 1 97.56 24 PHE B N 1
ATOM 1520 C CA . PHE B 1 24 ? 6.793 -7.605 7.957 1 97.56 24 PHE B CA 1
ATOM 1521 C C . PHE B 1 24 ? 5.969 -6.715 7.039 1 97.56 24 PHE B C 1
ATOM 1523 O O . PHE B 1 24 ? 6.129 -5.492 7.039 1 97.56 24 PHE B O 1
ATOM 1530 N N . ALA B 1 25 ? 5.105 -7.352 6.305 1 97.88 25 ALA B N 1
ATOM 1531 C CA . ALA B 1 25 ? 4.113 -6.668 5.48 1 97.88 25 ALA B CA 1
ATOM 1532 C C . ALA B 1 25 ? 2.77 -7.391 5.523 1 97.88 25 ALA B C 1
ATOM 1534 O O . ALA B 1 25 ? 2.682 -8.523 5.996 1 97.88 25 ALA B O 1
ATOM 1535 N N . SER B 1 26 ? 1.816 -6.676 5.129 1 96.81 26 SER B N 1
ATOM 1536 C CA . SER B 1 26 ? 0.473 -7.242 5.066 1 96.81 26 SER B CA 1
ATOM 1537 C C . SER B 1 26 ? -0.37 -6.547 4 1 96.81 26 SER B C 1
ATOM 1539 O O . SER B 1 26 ? -0.043 -5.441 3.564 1 96.81 26 SER B O 1
ATOM 1541 N N . CYS B 1 27 ? -1.432 -7.258 3.646 1 95.25 27 CYS B N 1
ATOM 1542 C CA . CYS B 1 27 ? -2.369 -6.754 2.648 1 95.25 27 CYS B CA 1
ATOM 1543 C C . CYS B 1 27 ? -3.742 -7.391 2.818 1 95.25 27 CYS B C 1
ATOM 1545 O O . CYS B 1 27 ? -3.846 -8.586 3.098 1 95.25 27 CYS B O 1
ATOM 1547 N N . ARG B 1 28 ? -4.801 -6.609 2.66 1 95.81 28 ARG B N 1
ATOM 1548 C CA . ARG B 1 28 ? -6.164 -7.133 2.672 1 95.81 28 ARG B CA 1
ATOM 1549 C C . ARG B 1 28 ? -6.758 -7.141 1.269 1 95.81 28 ARG B C 1
ATOM 1551 O O . ARG B 1 28 ? -6.926 -6.086 0.653 1 95.81 28 ARG B O 1
ATOM 1558 N N . LEU B 1 29 ? -7.074 -8.32 0.856 1 97.44 29 LEU B N 1
ATOM 1559 C CA . LEU B 1 29 ? -7.598 -8.492 -0.495 1 97.44 29 LEU B CA 1
ATOM 1560 C C . LEU B 1 29 ? -9.047 -8.039 -0.581 1 97.44 29 LEU B C 1
ATOM 1562 O O . LEU B 1 29 ? -9.883 -8.445 0.231 1 97.44 29 LEU B O 1
ATOM 1566 N N . THR B 1 30 ? -9.312 -7.227 -1.599 1 96.31 30 THR B N 1
ATOM 1567 C CA . THR B 1 30 ? -10.672 -6.773 -1.88 1 96.31 30 THR B CA 1
ATOM 1568 C C . THR B 1 30 ? -11.016 -6.969 -3.355 1 96.31 30 THR B C 1
ATOM 1570 O O . THR B 1 30 ? -10.117 -7.023 -4.203 1 96.31 30 THR B O 1
ATOM 1573 N N . LYS B 1 31 ? -12.336 -6.996 -3.662 1 93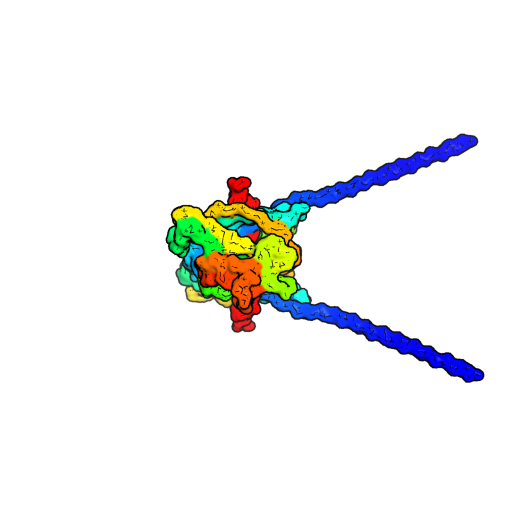.12 31 LYS B N 1
ATOM 1574 C CA . LYS B 1 31 ? -12.797 -7.141 -5.039 1 93.12 31 LYS B CA 1
ATOM 1575 C C . LYS B 1 31 ? -12.695 -5.82 -5.797 1 93.12 31 LYS B C 1
ATOM 1577 O O . LYS B 1 31 ? -12.656 -5.805 -7.027 1 93.12 31 LYS B O 1
ATOM 1582 N N . SER B 1 32 ? -12.773 -4.828 -5.062 1 87 32 SER B N 1
ATOM 1583 C CA . SER B 1 32 ? -12.664 -3.457 -5.551 1 87 32 SER B CA 1
ATOM 1584 C C . SER B 1 32 ? -12.148 -2.523 -4.461 1 87 32 SER B C 1
ATOM 1586 O O . SER B 1 32 ? -12.008 -2.928 -3.305 1 87 32 SER B O 1
ATOM 1588 N N . GLU B 1 33 ? -11.852 -1.227 -4.844 1 83.81 33 GLU B N 1
ATOM 1589 C CA . GLU B 1 33 ? -11.344 -0.248 -3.889 1 83.81 33 GLU B CA 1
ATOM 1590 C C . GLU B 1 33 ? -12.367 0.038 -2.793 1 83.81 33 GLU B C 1
ATOM 1592 O O . GLU B 1 33 ? -12.016 0.538 -1.723 1 83.81 33 GLU B O 1
ATOM 1597 N N . ASN B 1 34 ? -13.633 -0.262 -3.014 1 81.81 34 ASN B N 1
ATOM 1598 C CA . ASN B 1 34 ? -14.695 -0.117 -2.031 1 81.81 34 ASN B CA 1
ATOM 1599 C C . ASN B 1 34 ? -15.336 -1.462 -1.692 1 81.81 34 ASN B C 1
ATOM 1601 O O . ASN B 1 34 ? -16.438 -1.511 -1.138 1 81.81 34 ASN B O 1
ATOM 1605 N N . GLY B 1 35 ? -14.625 -2.428 -2.012 1 86.56 35 GLY B N 1
ATOM 1606 C CA . GLY B 1 35 ? -15.242 -3.738 -1.876 1 86.56 35 GLY B CA 1
ATOM 1607 C C . GLY B 1 35 ? -14.977 -4.383 -0.529 1 86.56 35 GLY B C 1
ATOM 1608 O O . GLY B 1 35 ? -14.156 -3.896 0.249 1 86.56 35 GLY B O 1
ATOM 1609 N N . GLU B 1 36 ? -15.695 -5.441 -0.344 1 92.12 36 GLU B N 1
ATOM 1610 C CA . GLU B 1 36 ? -15.531 -6.27 0.846 1 92.12 36 GLU B CA 1
ATOM 1611 C C . GLU B 1 36 ? -14.148 -6.91 0.886 1 92.12 36 GLU B C 1
ATOM 1613 O O . GLU B 1 36 ? -13.602 -7.297 -0.152 1 92.12 36 GLU B O 1
ATOM 1618 N N . VAL B 1 37 ? -13.641 -7.004 2.141 1 96 37 VAL B N 1
ATOM 1619 C CA . VAL B 1 37 ? -12.414 -7.773 2.33 1 96 37 VAL B CA 1
ATOM 1620 C C . VAL B 1 37 ? -12.703 -9.266 2.141 1 96 37 VAL B C 1
ATOM 1622 O O . VAL B 1 37 ? -13.602 -9.812 2.787 1 96 37 VAL B O 1
ATOM 1625 N N . VAL B 1 38 ? -11.945 -9.914 1.289 1 98.06 38 VAL B N 1
ATOM 1626 C CA . VAL B 1 38 ? -12.227 -11.312 0.967 1 98.06 38 VAL B CA 1
ATOM 1627 C C . VAL B 1 38 ? -11.055 -12.188 1.416 1 98.06 38 VAL B C 1
ATOM 1629 O O . VAL B 1 38 ? -11.117 -13.414 1.312 1 98.06 38 VAL B O 1
ATOM 1632 N N . GLY B 1 39 ? -9.977 -11.586 1.868 1 97.5 39 GLY B N 1
ATOM 1633 C CA . GLY B 1 39 ? -8.797 -12.336 2.26 1 97.5 39 GLY B CA 1
ATOM 1634 C C . GLY B 1 39 ? -7.672 -11.461 2.779 1 97.5 39 GLY B C 1
ATOM 1635 O O . GLY B 1 39 ? -7.855 -10.258 2.977 1 97.5 39 GLY B O 1
ATOM 1636 N N . ARG B 1 40 ? -6.543 -12.102 3.021 1 96.81 40 ARG B N 1
ATOM 1637 C CA . ARG B 1 40 ? -5.363 -11.398 3.516 1 96.81 40 ARG B CA 1
ATOM 1638 C C . ARG B 1 40 ? -4.086 -12.109 3.072 1 96.81 40 ARG B C 1
ATOM 1640 O O . ARG B 1 40 ? -4.09 -13.312 2.826 1 96.81 40 ARG B O 1
ATOM 1647 N N . VAL B 1 41 ? -3.123 -11.359 2.992 1 97.94 41 VAL B N 1
ATOM 1648 C CA . VAL B 1 41 ? -1.766 -11.852 2.789 1 97.94 41 VAL B CA 1
ATOM 1649 C C . VAL B 1 41 ? -0.846 -11.297 3.873 1 97.94 41 VAL B C 1
ATOM 1651 O O . VAL B 1 41 ? -0.82 -10.086 4.117 1 97.94 41 VAL B O 1
ATOM 1654 N N . ASP B 1 42 ? -0.147 -12.117 4.527 1 97.69 42 ASP B N 1
ATOM 1655 C CA . ASP B 1 42 ? 0.879 -11.711 5.484 1 97.69 42 ASP B CA 1
ATOM 1656 C C . ASP B 1 42 ? 2.266 -12.148 5.016 1 97.69 42 ASP B C 1
ATOM 1658 O O . ASP B 1 42 ? 2.436 -13.25 4.504 1 97.69 42 ASP B O 1
ATOM 1662 N N . LEU B 1 43 ? 3.221 -11.273 5.227 1 97.62 43 LEU B N 1
ATOM 1663 C CA . LEU B 1 43 ? 4.574 -11.523 4.746 1 97.62 43 LEU B CA 1
ATOM 1664 C C . LEU B 1 43 ? 5.594 -11.32 5.863 1 97.62 43 LEU B C 1
ATOM 1666 O O . LEU B 1 43 ? 5.426 -10.445 6.715 1 97.62 43 LEU B O 1
ATOM 1670 N N . ARG B 1 44 ? 6.605 -12.047 5.746 1 97 44 ARG B N 1
ATOM 1671 C CA . ARG B 1 44 ? 7.758 -11.953 6.641 1 97 44 ARG B CA 1
ATOM 1672 C C . ARG B 1 44 ? 9.062 -12.164 5.875 1 97 44 ARG B C 1
ATOM 1674 O O . ARG B 1 44 ? 9.172 -13.086 5.062 1 97 44 ARG B O 1
ATOM 1681 N N . GLU B 1 45 ? 9.984 -11.312 6.129 1 96.38 45 GLU B N 1
ATOM 1682 C CA . GLU B 1 45 ? 11.305 -11.438 5.516 1 96.38 45 GLU B CA 1
ATOM 1683 C C . GLU B 1 45 ? 12.406 -11.125 6.52 1 96.38 45 GLU B C 1
ATOM 1685 O O . GLU B 1 45 ? 12.406 -10.07 7.148 1 96.38 45 GLU B O 1
ATOM 1690 N N . GLN B 1 46 ? 13.328 -12.094 6.578 1 92.19 46 GLN B N 1
ATOM 1691 C CA . GLN B 1 46 ? 14.531 -11.852 7.363 1 92.19 46 GLN B CA 1
ATOM 1692 C C . GLN B 1 46 ? 15.672 -11.336 6.484 1 92.19 46 GLN B C 1
ATOM 1694 O O . GLN B 1 46 ? 15.898 -11.859 5.391 1 92.19 46 GLN B O 1
ATOM 1699 N N . SER B 1 47 ? 16.359 -10.375 6.98 1 86 47 SER B N 1
ATOM 1700 C CA . SER B 1 47 ? 17.344 -9.656 6.172 1 86 47 SER B CA 1
ATOM 1701 C C . SER B 1 47 ? 18.484 -10.57 5.738 1 86 47 SER B C 1
ATOM 1703 O O . SER B 1 47 ? 19.094 -10.344 4.695 1 86 47 SER B O 1
ATOM 1705 N N . ASP B 1 48 ? 18.734 -11.656 6.379 1 85.19 48 ASP B N 1
ATOM 1706 C CA . ASP B 1 48 ? 19.906 -12.477 6.105 1 85.19 48 ASP B CA 1
ATOM 1707 C C . ASP B 1 48 ? 19.562 -13.648 5.18 1 85.19 48 ASP B C 1
ATOM 1709 O O . ASP B 1 48 ? 20.453 -14.281 4.613 1 85.19 48 ASP B O 1
ATOM 1713 N N . THR B 1 49 ? 18.391 -13.977 5.004 1 86.06 49 THR B N 1
ATOM 1714 C CA . THR B 1 49 ? 18.047 -15.18 4.25 1 86.06 49 THR B CA 1
ATOM 1715 C C . THR B 1 49 ? 17.641 -14.82 2.822 1 86.06 49 THR B C 1
ATOM 1717 O O . THR B 1 49 ? 17.734 -15.656 1.919 1 86.06 49 THR B O 1
ATOM 1720 N N . ASN B 1 50 ? 17.156 -13.68 2.58 1 86.5 50 ASN B N 1
ATOM 1721 C CA . ASN B 1 50 ? 16.594 -13.25 1.304 1 86.5 50 ASN B CA 1
ATOM 1722 C C . ASN B 1 50 ? 15.406 -14.117 0.896 1 86.5 50 ASN B C 1
ATOM 1724 O O . ASN B 1 50 ? 15.219 -14.398 -0.288 1 86.5 50 ASN B O 1
ATOM 1728 N N . VAL B 1 51 ? 14.758 -14.727 1.806 1 95.56 51 VAL B N 1
ATOM 1729 C CA . VAL B 1 51 ? 13.555 -15.523 1.585 1 95.56 51 VAL B CA 1
ATOM 1730 C C . VAL B 1 51 ? 12.328 -14.734 2.039 1 95.56 51 VAL B C 1
ATOM 1732 O O . VAL B 1 51 ? 12.281 -14.234 3.166 1 95.56 51 VAL B O 1
ATOM 1735 N N . LEU B 1 52 ? 11.438 -14.594 1.132 1 97.75 52 LEU B N 1
ATOM 1736 C CA . LEU B 1 52 ? 10.148 -13.992 1.454 1 97.75 52 LEU B CA 1
ATOM 1737 C C . LEU B 1 52 ? 9.109 -15.055 1.782 1 97.75 52 LEU B C 1
ATOM 1739 O O . LEU B 1 52 ? 8.773 -15.883 0.931 1 97.75 52 LEU B O 1
ATOM 1743 N N . GLN B 1 53 ? 8.641 -15.016 2.99 1 97.69 53 GLN B N 1
ATOM 1744 C CA . GLN B 1 53 ? 7.578 -15.938 3.404 1 97.69 53 GLN B CA 1
ATOM 1745 C C . GLN B 1 53 ? 6.207 -15.289 3.26 1 97.69 53 GLN B C 1
ATOM 1747 O O . GLN B 1 53 ? 6.012 -14.133 3.662 1 97.69 53 GLN B O 1
ATOM 1752 N N . LEU B 1 54 ? 5.301 -16.062 2.686 1 97.94 54 LEU B N 1
ATOM 1753 C CA . LEU B 1 54 ? 3.943 -15.57 2.477 1 97.94 54 LEU B CA 1
ATOM 1754 C C . LEU B 1 54 ? 2.918 -16.531 3.064 1 97.94 54 LEU B C 1
ATOM 1756 O O . LEU B 1 54 ? 3.08 -17.75 2.975 1 97.94 54 LEU B O 1
ATOM 1760 N N . ARG B 1 55 ? 1.911 -15.953 3.59 1 98.06 55 ARG B N 1
ATOM 1761 C CA . ARG B 1 55 ? 0.685 -16.672 3.941 1 98.06 55 ARG B CA 1
ATOM 1762 C C . ARG B 1 55 ? -0.534 -16 3.312 1 98.06 55 ARG B C 1
ATOM 1764 O O . ARG B 1 55 ? -0.753 -14.797 3.492 1 98.06 55 ARG B O 1
ATOM 1771 N N . LEU B 1 56 ? -1.236 -16.797 2.617 1 98.38 56 LEU B N 1
ATOM 1772 C CA . LEU B 1 56 ? -2.438 -16.312 1.941 1 98.38 56 LEU B CA 1
ATOM 1773 C C . LEU B 1 56 ? -3.68 -17.016 2.471 1 98.38 56 LEU B C 1
ATOM 1775 O O . LEU B 1 56 ? -3.717 -18.25 2.531 1 98.38 56 LEU B O 1
ATOM 1779 N N . GLN B 1 57 ? -4.637 -16.234 2.863 1 98.31 57 GLN B N 1
ATOM 1780 C CA . GLN B 1 57 ? -5.957 -16.734 3.236 1 98.31 57 GLN B CA 1
ATOM 1781 C C . GLN B 1 57 ? -7.055 -16 2.463 1 98.31 57 GLN B C 1
ATOM 1783 O O . GLN B 1 57 ? -7.082 -14.773 2.422 1 98.31 57 GLN B O 1
ATOM 1788 N N . VAL B 1 58 ? -7.953 -16.781 1.873 1 98.75 58 VAL B N 1
ATOM 1789 C CA . VAL B 1 58 ? -9.047 -16.234 1.092 1 98.75 58 VAL B CA 1
ATOM 1790 C C . VAL B 1 58 ? -10.352 -16.938 1.442 1 98.75 58 VAL B C 1
ATOM 1792 O O . VAL B 1 58 ? -10.391 -18.172 1.52 1 98.75 58 VAL B O 1
ATOM 1795 N N . ASP B 1 59 ? -11.344 -16.203 1.682 1 98.56 59 ASP B N 1
ATOM 1796 C CA . ASP B 1 59 ? -12.711 -16.719 1.771 1 98.56 59 ASP B CA 1
ATOM 1797 C C . ASP B 1 59 ? -13.281 -17 0.385 1 98.56 59 ASP B C 1
ATOM 1799 O O . ASP B 1 59 ? -13.797 -16.094 -0.277 1 98.56 59 ASP B O 1
ATOM 1803 N N . GLY B 1 60 ? -13.227 -18.219 0.064 1 98.5 60 GLY B N 1
ATOM 1804 C CA . GLY B 1 60 ? -13.602 -18.609 -1.286 1 98.5 60 GLY B CA 1
ATOM 1805 C C . GLY B 1 60 ? -15.062 -18.359 -1.597 1 98.5 60 GLY B C 1
ATOM 1806 O O . GLY B 1 60 ? -15.43 -18.109 -2.75 1 98.5 60 GLY B O 1
ATOM 1807 N N . ALA B 1 61 ? -15.922 -18.438 -0.635 1 98.12 61 ALA B N 1
ATOM 1808 C CA . ALA B 1 61 ? -17.344 -18.188 -0.827 1 98.12 61 ALA B CA 1
ATOM 1809 C C . ALA B 1 61 ? -17.594 -16.75 -1.289 1 98.12 61 ALA B C 1
ATOM 1811 O O . ALA B 1 61 ? -18.469 -16.516 -2.131 1 98.12 61 ALA B O 1
ATOM 1812 N N . LYS B 1 62 ? -16.797 -15.844 -0.799 1 97.56 62 LYS B N 1
ATOM 1813 C CA . LYS B 1 62 ? -16.969 -14.438 -1.149 1 97.56 62 LYS B CA 1
ATOM 1814 C C . LYS B 1 62 ? -16.562 -14.18 -2.6 1 97.56 62 LYS B C 1
ATOM 1816 O O . LYS B 1 62 ? -16.969 -13.172 -3.191 1 97.56 62 LYS B O 1
ATOM 1821 N N . LEU B 1 63 ? -15.797 -15.07 -3.143 1 97.81 63 LEU B N 1
ATOM 1822 C CA . LEU B 1 63 ? -15.336 -14.938 -4.52 1 97.81 63 LEU B CA 1
ATOM 1823 C C . LEU B 1 63 ? -15.977 -16 -5.41 1 97.81 63 LEU B C 1
ATOM 1825 O O . LEU B 1 63 ? -15.68 -16.062 -6.609 1 97.81 63 LEU B O 1
ATOM 1829 N N . THR B 1 64 ? -16.781 -16.859 -4.887 1 97.81 64 THR B N 1
ATOM 1830 C CA . THR B 1 64 ? -17.422 -17.953 -5.586 1 97.81 64 THR B CA 1
ATOM 1831 C C . THR B 1 64 ? -16.391 -18.859 -6.25 1 97.81 64 THR B C 1
ATOM 1833 O O . THR B 1 64 ? -16.531 -19.203 -7.426 1 97.81 64 THR B O 1
ATOM 1836 N N . LEU B 1 65 ? -15.398 -19.125 -5.492 1 98.62 65 LEU B N 1
ATOM 1837 C CA . LEU B 1 65 ? -14.367 -20.016 -6.023 1 98.62 65 LEU B CA 1
ATOM 1838 C C . LEU B 1 65 ? -14.859 -21.469 -6.039 1 98.62 65 LEU B C 1
ATOM 1840 O O . LEU B 1 65 ? -15.492 -21.922 -5.082 1 98.62 65 LEU B O 1
ATOM 1844 N N . ALA B 1 66 ? -14.539 -22.172 -7.086 1 98.44 66 ALA B N 1
ATOM 1845 C CA . ALA B 1 66 ? -14.898 -23.594 -7.188 1 98.44 66 ALA B CA 1
ATOM 1846 C C . ALA B 1 66 ? -14.008 -24.453 -6.297 1 98.44 66 ALA B C 1
ATOM 1848 O O . ALA B 1 66 ? -12.844 -24.109 -6.062 1 98.44 66 ALA B O 1
ATOM 1849 N N . ALA B 1 67 ? -14.57 -25.562 -5.93 1 98.5 67 ALA B N 1
ATOM 1850 C CA . ALA B 1 67 ? -13.812 -26.547 -5.156 1 98.5 67 ALA B CA 1
ATOM 1851 C C . ALA B 1 67 ? -12.578 -27.016 -5.926 1 98.5 67 ALA B C 1
ATOM 1853 O O . ALA B 1 67 ? -12.664 -27.328 -7.117 1 98.5 67 ALA B O 1
ATOM 1854 N N . ASN B 1 68 ? -11.438 -26.938 -5.203 1 98.69 68 ASN B N 1
ATOM 1855 C CA . ASN B 1 68 ? -10.18 -27.5 -5.684 1 98.69 68 ASN B CA 1
ATOM 1856 C C . ASN B 1 68 ? -9.695 -26.781 -6.945 1 98.69 68 ASN B C 1
ATOM 1858 O O . ASN B 1 68 ? -8.953 -27.359 -7.738 1 98.69 68 ASN B O 1
ATOM 1862 N N . SER B 1 69 ? -10.141 -25.562 -7.129 1 98.69 69 SER B N 1
ATOM 1863 C CA . SER B 1 69 ? -9.727 -24.797 -8.289 1 98.69 69 SER B CA 1
ATOM 1864 C C . SER B 1 69 ? -8.352 -24.172 -8.07 1 98.69 69 SER B C 1
ATOM 1866 O O . SER B 1 69 ? -7.941 -23.938 -6.926 1 98.69 69 SER B O 1
ATOM 1868 N N . LYS B 1 70 ? -7.652 -23.922 -9.172 1 98.81 70 LYS B N 1
ATOM 1869 C CA . LYS B 1 70 ? -6.367 -23.219 -9.164 1 98.81 70 LYS B CA 1
ATOM 1870 C C . LYS B 1 70 ? -6.512 -21.797 -9.68 1 98.81 70 LYS B C 1
ATOM 1872 O O . LYS B 1 70 ? -7.266 -21.531 -10.625 1 98.81 70 LYS B O 1
ATOM 1877 N N . HIS B 1 71 ? -5.777 -20.938 -9.086 1 98.94 71 HIS B N 1
ATOM 1878 C CA . HIS B 1 71 ? -5.848 -19.516 -9.398 1 98.94 71 HIS B CA 1
ATOM 1879 C C . HIS B 1 71 ? -4.453 -18.891 -9.477 1 98.94 71 HIS B C 1
ATOM 1881 O O . HIS B 1 71 ? -3.641 -19.078 -8.57 1 98.94 71 HIS B O 1
ATOM 1887 N N . GLY B 1 72 ? -4.176 -18.234 -10.57 1 98.94 72 GLY B N 1
ATOM 1888 C CA . GLY B 1 72 ? -2.949 -17.453 -10.617 1 98.94 72 GLY B CA 1
ATOM 1889 C C . GLY B 1 72 ? -2.863 -16.406 -9.508 1 98.94 72 GLY B C 1
ATOM 1890 O O . GLY B 1 72 ? -3.855 -15.758 -9.195 1 98.94 72 GLY B O 1
ATOM 1891 N N . PHE B 1 73 ? -1.73 -16.328 -8.945 1 98.94 73 PHE B N 1
ATOM 1892 C CA . PHE B 1 73 ? -1.422 -15.336 -7.922 1 98.94 73 PHE B CA 1
ATOM 1893 C C . PHE B 1 73 ? -0.123 -14.609 -8.25 1 98.94 73 PHE B C 1
ATOM 1895 O O . PHE B 1 73 ? 0.923 -15.242 -8.406 1 98.94 73 PHE B O 1
ATOM 1902 N N . HIS B 1 74 ? -0.219 -13.234 -8.406 1 98.94 74 HIS B N 1
ATOM 1903 C CA . HIS B 1 74 ? 0.934 -12.477 -8.891 1 98.94 74 HIS B CA 1
ATOM 1904 C C . HIS B 1 74 ? 1.077 -11.156 -8.141 1 98.94 74 HIS B C 1
ATOM 1906 O O . HIS B 1 74 ? 0.128 -10.688 -7.512 1 98.94 74 HIS B O 1
ATOM 1912 N N . VAL B 1 75 ? 2.299 -10.609 -8.164 1 98.94 75 VAL B N 1
ATOM 1913 C CA . VAL B 1 75 ? 2.51 -9.203 -7.836 1 98.94 75 VAL B CA 1
ATOM 1914 C C . VAL B 1 75 ? 2.477 -8.359 -9.109 1 98.94 75 VAL B C 1
ATOM 1916 O O . VAL B 1 75 ? 3.203 -8.641 -10.062 1 98.94 75 VAL B O 1
ATOM 1919 N N . HIS B 1 76 ? 1.613 -7.414 -9.117 1 98.94 76 HIS B N 1
ATOM 1920 C CA . HIS B 1 76 ? 1.516 -6.465 -10.219 1 98.94 76 HIS B CA 1
ATOM 1921 C C . HIS B 1 76 ? 2.301 -5.191 -9.922 1 98.94 76 HIS B C 1
ATOM 1923 O O . HIS B 1 76 ? 2.652 -4.93 -8.773 1 98.94 76 HIS B O 1
ATOM 1929 N N . THR B 1 77 ? 2.535 -4.449 -10.953 1 98.56 77 THR B N 1
ATOM 1930 C CA . THR B 1 77 ? 3.494 -3.35 -10.945 1 98.56 77 THR B CA 1
ATOM 1931 C C . THR B 1 77 ? 3.021 -2.227 -10.023 1 98.56 77 THR B C 1
ATOM 1933 O O . THR B 1 77 ? 3.824 -1.624 -9.305 1 98.56 77 THR B O 1
ATOM 1936 N N . TYR B 1 78 ? 1.754 -1.959 -10.008 1 98.38 78 TYR B N 1
ATOM 1937 C CA . TYR B 1 78 ? 1.275 -0.776 -9.305 1 98.38 78 TYR B CA 1
ATOM 1938 C C . TYR B 1 78 ? 0.352 -1.163 -8.156 1 98.38 78 TYR B C 1
ATOM 1940 O O . TYR B 1 78 ? -0.39 -2.145 -8.25 1 98.38 78 TYR B O 1
ATOM 1948 N N . GLY B 1 79 ? 0.439 -0.344 -7.086 1 97.94 79 GLY B N 1
ATOM 1949 C CA . GLY B 1 79 ? -0.429 -0.504 -5.934 1 97.94 79 GLY B CA 1
ATOM 1950 C C . GLY B 1 79 ? -1.671 0.366 -5.992 1 97.94 79 GLY B C 1
ATOM 1951 O O . GLY B 1 79 ? -2.291 0.646 -4.965 1 97.94 79 GLY B O 1
ATOM 1952 N N . ASN B 1 80 ? -1.979 0.917 -7.133 1 95.38 80 ASN B N 1
ATOM 1953 C CA . ASN B 1 80 ? -3.275 1.542 -7.371 1 95.38 80 ASN B CA 1
ATOM 1954 C C . ASN B 1 80 ? -4.34 0.507 -7.719 1 95.38 80 ASN B C 1
ATOM 1956 O O . ASN B 1 80 ? -4.34 -0.042 -8.82 1 95.38 80 ASN B O 1
ATOM 1960 N N . ILE B 1 81 ? -5.324 0.302 -6.785 1 94 81 ILE B N 1
ATOM 1961 C CA . ILE B 1 81 ? -6.246 -0.812 -6.98 1 94 81 ILE B CA 1
ATOM 1962 C C . ILE B 1 81 ? -7.609 -0.282 -7.426 1 94 81 ILE B C 1
ATOM 1964 O O . ILE B 1 81 ? -8.617 -0.988 -7.332 1 94 81 ILE B O 1
ATOM 1968 N N . SER B 1 82 ? -7.613 0.963 -7.855 1 90.94 82 SER B N 1
ATOM 1969 C CA . SER B 1 82 ? -8.844 1.487 -8.438 1 90.94 82 SER B CA 1
ATOM 1970 C C . SER B 1 82 ? -9.234 0.717 -9.695 1 90.94 82 SER B C 1
ATOM 1972 O O . SER B 1 82 ? -8.43 -0.034 -10.242 1 90.94 82 SER B O 1
ATOM 1974 N N . GLY B 1 83 ? -10.523 0.797 -10.031 1 91.62 83 GLY B N 1
ATOM 1975 C CA . GLY B 1 83 ? -10.984 0.112 -11.227 1 91.62 83 GLY B CA 1
ATOM 1976 C C . GLY B 1 83 ? -11.055 -1.395 -11.062 1 91.62 83 GLY B C 1
ATOM 1977 O O . GLY B 1 83 ? -10.836 -2.139 -12.016 1 91.62 83 GLY B O 1
ATOM 1978 N N . SER B 1 84 ? -11.266 -1.892 -9.906 1 92.69 84 SER B N 1
ATOM 1979 C CA . SER B 1 84 ? -11.375 -3.318 -9.625 1 92.69 84 SER B CA 1
ATOM 1980 C C . SER B 1 84 ? -10.125 -4.07 -10.07 1 92.69 84 SER B C 1
ATOM 1982 O O . SER B 1 84 ? -10.211 -5.051 -10.812 1 92.69 84 SER B O 1
ATOM 1984 N N . CYS B 1 85 ? -9.016 -3.574 -9.695 1 95.88 85 CYS B N 1
ATOM 1985 C CA . CYS B 1 85 ? -7.699 -4.18 -9.859 1 95.88 85 CYS B CA 1
ATOM 1986 C C . CYS B 1 85 ? -7.172 -3.969 -11.273 1 95.88 85 CYS B C 1
ATOM 1988 O O . CYS B 1 85 ? -6.066 -4.402 -11.602 1 95.88 85 CYS B O 1
ATOM 1990 N N . SER B 1 86 ? -7.879 -3.264 -12.094 1 95.75 86 SER B N 1
ATOM 1991 C CA . SER B 1 86 ? -7.43 -3.068 -13.469 1 95.75 86 SER B CA 1
ATOM 1992 C C . SER B 1 86 ? -6.27 -2.082 -13.531 1 95.75 86 SER B C 1
ATOM 1994 O O . SER B 1 86 ? -5.484 -2.102 -14.484 1 95.75 86 SER B O 1
ATOM 1996 N N . THR B 1 87 ? -6.125 -1.27 -12.57 1 95.94 87 THR B N 1
ATOM 1997 C CA . THR B 1 87 ? -5.125 -0.208 -12.586 1 95.94 87 THR B CA 1
ATOM 1998 C C . THR B 1 87 ? -3.812 -0.696 -11.977 1 95.94 87 THR B C 1
ATOM 2000 O O . THR B 1 87 ? -2.85 0.067 -11.875 1 95.94 87 THR B O 1
ATOM 2003 N N . THR B 1 88 ? -3.734 -1.956 -11.656 1 97.69 88 THR B N 1
ATOM 2004 C CA . THR B 1 88 ? -2.529 -2.488 -11.031 1 97.69 88 THR B CA 1
ATOM 2005 C C . THR B 1 88 ? -1.441 -2.732 -12.078 1 97.69 88 THR B C 1
ATOM 2007 O O . THR B 1 88 ? -0.29 -3 -11.727 1 97.69 88 THR B O 1
ATOM 2010 N N . GLY B 1 89 ? -1.788 -2.66 -13.406 1 97.62 89 GLY B N 1
ATOM 2011 C CA . GLY B 1 89 ? -0.822 -2.941 -14.461 1 97.62 89 GLY B CA 1
ATOM 2012 C C . GLY B 1 89 ? -0.486 -4.414 -14.578 1 97.62 89 GLY B C 1
ATOM 2013 O O . GLY B 1 89 ? -1.232 -5.27 -14.102 1 97.62 89 GLY B O 1
ATOM 2014 N N . GLY B 1 90 ? 0.574 -4.723 -15.352 1 98.25 90 GLY B N 1
ATOM 2015 C CA . GLY B 1 90 ? 1.018 -6.098 -15.516 1 98.25 90 GLY B CA 1
ATOM 2016 C C . GLY B 1 90 ? 1.846 -6.602 -14.344 1 98.25 90 GLY B C 1
ATOM 2017 O O . GLY B 1 90 ? 2.002 -5.902 -13.344 1 98.25 90 GLY B O 1
ATOM 2018 N N . HIS B 1 91 ? 2.348 -7.82 -14.5 1 98.94 91 HIS B N 1
ATOM 2019 C CA . HIS B 1 91 ? 3.225 -8.383 -13.477 1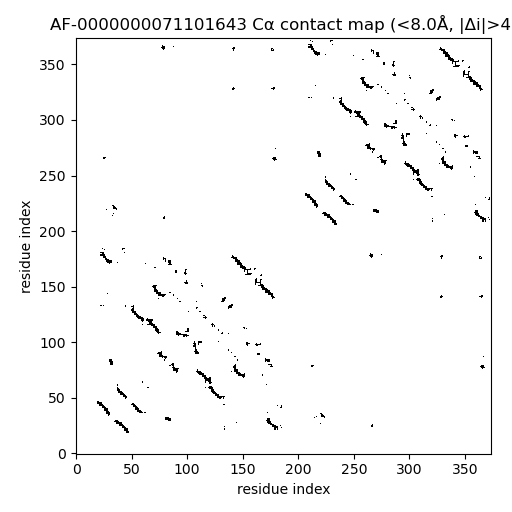 98.94 91 HIS B CA 1
ATOM 2020 C C . HIS B 1 91 ? 4.422 -7.477 -13.219 1 98.94 91 HIS B C 1
ATOM 2022 O O . HIS B 1 91 ? 4.934 -6.836 -14.141 1 98.94 91 HIS B O 1
ATOM 2028 N N . TYR B 1 92 ? 4.816 -7.43 -11.992 1 98.88 92 TYR B N 1
ATOM 2029 C CA . TYR B 1 92 ? 6.078 -6.773 -11.688 1 98.88 92 TYR B CA 1
ATOM 2030 C C . TYR B 1 92 ? 7.246 -7.484 -12.352 1 98.88 92 TYR B C 1
ATOM 2032 O O . TYR B 1 92 ? 7.562 -8.625 -12.008 1 98.88 92 TYR B O 1
ATOM 2040 N N . ASN B 1 93 ? 7.922 -6.742 -13.281 1 98.62 93 ASN B N 1
ATOM 2041 C CA . ASN B 1 93 ? 8.93 -7.309 -14.172 1 98.62 93 ASN B CA 1
ATOM 2042 C C . ASN B 1 93 ? 10.047 -6.309 -14.453 1 98.62 93 ASN B C 1
ATOM 2044 O O . ASN B 1 93 ? 10.25 -5.91 -15.602 1 98.62 93 ASN B O 1
ATOM 2048 N N . PRO B 1 94 ? 10.797 -5.996 -13.422 1 97.44 94 PRO B N 1
ATOM 2049 C CA . PRO B 1 94 ? 11.852 -4.996 -13.633 1 97.44 94 PRO B CA 1
ATOM 2050 C C . PRO B 1 94 ? 12.938 -5.477 -14.594 1 97.44 94 PRO B C 1
ATOM 2052 O O . PRO B 1 94 ? 13.672 -4.66 -15.148 1 97.44 94 PRO B O 1
ATOM 2055 N N . ASP B 1 95 ? 12.969 -6.758 -14.836 1 97 95 ASP B N 1
ATOM 2056 C CA . ASP B 1 95 ? 14.039 -7.301 -15.664 1 97 95 ASP B CA 1
ATOM 2057 C C . ASP B 1 95 ? 13.586 -7.461 -17.109 1 97 95 ASP B C 1
ATOM 2059 O O . ASP B 1 95 ? 14.383 -7.82 -17.984 1 97 95 ASP B O 1
ATOM 2063 N N . GLY B 1 96 ? 12.352 -7.246 -17.375 1 97.69 96 GLY B N 1
ATOM 2064 C CA . GLY B 1 96 ? 11.852 -7.285 -18.75 1 97.69 96 GLY B CA 1
ATOM 2065 C C . GLY B 1 96 ? 11.969 -8.656 -19.391 1 97.69 96 GLY B C 1
ATOM 2066 O O . GLY B 1 96 ? 12.391 -8.773 -20.531 1 97.69 96 GLY B O 1
ATOM 2067 N N . VAL B 1 97 ? 11.625 -9.703 -18.656 1 98.5 97 VAL B N 1
ATOM 2068 C CA . VAL B 1 97 ? 11.727 -11.07 -19.156 1 98.5 97 VAL B CA 1
ATOM 2069 C C . VAL B 1 97 ? 10.328 -11.648 -19.359 1 98.5 97 VAL B C 1
ATOM 2071 O O . VAL B 1 97 ? 9.328 -10.984 -19.078 1 98.5 97 VAL B O 1
ATOM 2074 N N . ASP B 1 98 ? 10.273 -12.836 -19.828 1 98.62 98 ASP B N 1
ATOM 2075 C CA . ASP B 1 98 ? 9 -13.508 -20.031 1 98.62 98 ASP B CA 1
ATOM 2076 C C . ASP B 1 98 ? 8.461 -14.078 -18.719 1 98.62 98 ASP B C 1
ATOM 2078 O O . ASP B 1 98 ? 9.234 -14.438 -17.828 1 98.62 98 ASP B O 1
ATOM 2082 N N . HIS B 1 99 ? 7.145 -14.102 -18.656 1 98.81 99 HIS B N 1
ATOM 2083 C CA . HIS B 1 99 ? 6.473 -14.781 -17.547 1 98.81 99 HIS B CA 1
ATOM 2084 C C . HIS B 1 99 ? 6.855 -16.25 -17.5 1 98.81 99 HIS B C 1
ATOM 2086 O O . HIS B 1 99 ? 7.016 -16.891 -18.547 1 98.81 99 HIS B O 1
ATOM 2092 N N . ALA B 1 100 ? 6.984 -16.797 -16.25 1 98.62 100 ALA B N 1
ATOM 2093 C CA . ALA B 1 100 ? 7.344 -18.203 -16.094 1 98.62 100 ALA B CA 1
ATOM 2094 C C . ALA B 1 100 ? 6.875 -18.734 -14.734 1 98.62 100 ALA B C 1
ATOM 2096 O O . ALA B 1 100 ? 6.02 -18.125 -14.086 1 98.62 100 ALA B O 1
ATOM 2097 N N . SER B 1 101 ? 7.395 -19.891 -14.422 1 97.88 101 SER B N 1
ATOM 2098 C CA . SER B 1 101 ? 7.035 -20.547 -13.172 1 97.88 101 SER B CA 1
ATOM 2099 C C . SER B 1 101 ? 7.801 -19.969 -11.992 1 97.88 101 SER B C 1
ATOM 2101 O O . SER B 1 101 ? 8.883 -19.391 -12.164 1 97.88 101 SER B O 1
ATOM 2103 N N . PRO B 1 102 ? 7.195 -20.125 -10.758 1 97.44 102 PRO B N 1
ATOM 2104 C CA . PRO B 1 102 ? 7.895 -19.641 -9.57 1 97.44 102 PRO B CA 1
ATOM 2105 C C . PRO B 1 102 ? 9.25 -20.312 -9.367 1 97.44 102 PRO B C 1
ATOM 2107 O O . PRO B 1 102 ? 10.07 -19.844 -8.578 1 97.44 102 PRO B O 1
ATOM 2110 N N . THR B 1 103 ? 9.484 -21.391 -10.055 1 96.38 103 THR B N 1
ATOM 2111 C CA . THR B 1 103 ? 10.742 -22.094 -9.859 1 96.38 103 THR B CA 1
ATOM 2112 C C . THR B 1 103 ? 11.68 -21.875 -11.039 1 96.38 103 THR B C 1
ATOM 2114 O O . THR B 1 103 ? 12.766 -22.453 -11.086 1 96.38 103 THR B O 1
ATOM 2117 N N . SER B 1 104 ? 11.266 -21.094 -11.992 1 97.19 104 SER B N 1
ATOM 2118 C CA . SER B 1 104 ? 12.109 -20.797 -13.141 1 97.19 104 SER B CA 1
ATOM 2119 C C . SER B 1 104 ? 13.258 -19.859 -12.75 1 97.19 104 SER B C 1
ATOM 2121 O O . SER B 1 104 ? 13.094 -18.984 -11.906 1 97.19 104 SER B O 1
ATOM 2123 N N . ALA B 1 105 ? 14.344 -20.031 -13.414 1 95.12 105 ALA B N 1
ATOM 2124 C CA . ALA B 1 105 ? 15.508 -19.188 -13.18 1 95.12 105 ALA B CA 1
ATOM 2125 C C . ALA B 1 105 ? 15.258 -17.766 -13.648 1 95.12 105 ALA B C 1
ATOM 2127 O O . ALA B 1 105 ? 15.789 -16.812 -13.078 1 95.12 105 ALA B O 1
ATOM 2128 N N . GLN B 1 106 ? 14.57 -17.688 -14.719 1 96.62 106 GLN B N 1
ATOM 2129 C CA . GLN B 1 106 ? 14.156 -16.375 -15.234 1 96.62 106 GLN B CA 1
ATOM 2130 C C . GLN B 1 106 ? 12.641 -16.234 -15.227 1 96.62 106 GLN B C 1
ATOM 2132 O O . GLN B 1 106 ? 11.93 -17.078 -15.797 1 96.62 106 GLN B O 1
ATOM 2137 N N . ARG B 1 107 ? 12.188 -15.234 -14.648 1 98.38 107 ARG B N 1
ATOM 2138 C CA . ARG B 1 107 ? 10.766 -14.953 -14.5 1 98.38 107 ARG B CA 1
ATOM 2139 C C . ARG B 1 107 ? 10.539 -13.508 -14.062 1 98.38 107 ARG B C 1
ATOM 2141 O O . ARG B 1 107 ? 11.477 -12.828 -13.641 1 98.38 107 ARG B O 1
ATOM 2148 N N . HIS B 1 108 ? 9.258 -13.031 -14.266 1 98.75 108 HIS B N 1
ATOM 2149 C CA . HIS B 1 108 ? 8.93 -11.797 -13.555 1 98.75 108 HIS B CA 1
ATOM 2150 C C . HIS B 1 108 ? 9.18 -11.945 -12.055 1 98.75 108 HIS B C 1
ATOM 2152 O O . HIS B 1 108 ? 8.977 -13.023 -11.492 1 98.75 108 HIS B O 1
ATOM 2158 N N . VAL B 1 109 ? 9.492 -10.875 -11.43 1 98.62 109 VAL B N 1
ATOM 2159 C CA . VAL B 1 109 ? 9.57 -10.867 -9.969 1 98.62 109 VAL B CA 1
ATOM 2160 C C . VAL B 1 109 ? 8.211 -11.211 -9.375 1 98.62 109 VAL B C 1
ATOM 2162 O O . VAL B 1 109 ? 8.125 -11.867 -8.336 1 98.62 109 VAL B O 1
ATOM 2165 N N . GLY B 1 110 ? 7.133 -10.875 -10.047 1 98.88 110 GLY B N 1
ATOM 2166 C CA . GLY B 1 110 ? 5.781 -11.023 -9.523 1 98.88 110 GLY B CA 1
ATOM 2167 C C . GLY B 1 110 ? 5.176 -12.383 -9.82 1 98.88 110 GLY B C 1
ATOM 2168 O O . GLY B 1 110 ? 4.012 -12.633 -9.508 1 98.88 110 GLY B O 1
ATOM 2169 N N . ASP B 1 111 ? 5.914 -13.305 -10.43 1 98.88 111 ASP B N 1
ATOM 2170 C CA . ASP B 1 111 ? 5.379 -14.602 -10.828 1 98.88 111 ASP B CA 1
ATOM 2171 C C . ASP B 1 111 ? 5.344 -15.57 -9.648 1 98.88 111 ASP B C 1
ATOM 2173 O O . ASP B 1 111 ? 6.242 -16.406 -9.492 1 98.88 111 ASP B O 1
ATOM 2177 N N . LEU B 1 112 ? 4.23 -15.633 -8.953 1 98.81 112 LEU B N 1
ATOM 2178 C CA . LEU B 1 112 ? 4.145 -16.469 -7.766 1 98.81 112 LEU B CA 1
ATOM 2179 C C . LEU B 1 112 ? 3.385 -17.766 -8.062 1 98.81 112 LEU B C 1
ATOM 2181 O O . LEU B 1 112 ? 3.16 -18.578 -7.172 1 98.81 112 LEU B O 1
ATOM 2185 N N . GLY B 1 113 ? 2.914 -17.938 -9.266 1 98.62 113 GLY B N 1
ATOM 2186 C CA . GLY B 1 113 ? 2.33 -19.203 -9.703 1 98.62 113 GLY B CA 1
ATOM 2187 C C . GLY B 1 113 ? 0.855 -19.328 -9.375 1 98.62 113 GLY B C 1
ATOM 2188 O O . GLY B 1 113 ? 0.081 -18.391 -9.617 1 98.62 113 GLY B O 1
ATOM 2189 N N . ASN B 1 114 ? 0.454 -20.516 -8.93 1 98.88 114 ASN B N 1
ATOM 2190 C CA . ASN B 1 114 ? -0.933 -20.828 -8.609 1 98.88 114 ASN B CA 1
ATOM 2191 C C . ASN B 1 114 ? -1.116 -21.078 -7.113 1 98.88 114 ASN B C 1
ATOM 2193 O O . ASN B 1 114 ? -0.23 -21.641 -6.461 1 98.88 114 ASN B O 1
ATOM 2197 N N . VAL B 1 115 ? -2.242 -20.672 -6.656 1 98.88 115 VAL B N 1
ATOM 2198 C CA . VAL B 1 115 ? -2.736 -21.094 -5.348 1 98.88 115 VAL B CA 1
ATOM 2199 C C . VAL B 1 115 ? -3.996 -21.938 -5.516 1 98.88 115 VAL B C 1
ATOM 2201 O O . VAL B 1 115 ? -4.773 -21.734 -6.445 1 98.88 115 VAL B O 1
ATOM 2204 N N . GLN B 1 116 ? -4.188 -22.859 -4.648 1 98.75 116 GLN B N 1
ATOM 2205 C CA . GLN B 1 116 ? -5.273 -23.812 -4.809 1 98.75 116 GLN B CA 1
ATOM 2206 C C . GLN B 1 116 ? -6.328 -23.641 -3.719 1 98.75 116 GLN B C 1
ATOM 2208 O O . GLN B 1 116 ? -5.996 -23.578 -2.533 1 98.75 116 GLN B O 1
ATOM 2213 N N . ALA B 1 117 ? -7.535 -23.562 -4.164 1 98.81 117 ALA B N 1
ATOM 2214 C CA . ALA B 1 117 ? -8.656 -23.625 -3.232 1 98.81 117 ALA B CA 1
ATOM 2215 C C . ALA B 1 117 ? -8.875 -25.047 -2.732 1 98.81 117 ALA B C 1
ATOM 2217 O O . ALA B 1 117 ? -8.633 -26.016 -3.459 1 98.81 117 ALA B O 1
ATOM 2218 N N . ASP B 1 118 ? -9.289 -25.156 -1.542 1 98.75 118 ASP B N 1
ATOM 2219 C CA . ASP B 1 118 ? -9.609 -26.484 -1.002 1 98.75 118 ASP B CA 1
ATOM 2220 C C . ASP B 1 118 ? -11.008 -26.922 -1.431 1 98.75 118 ASP B C 1
ATOM 2222 O O . ASP B 1 118 ? -11.617 -26.312 -2.312 1 98.75 118 ASP B O 1
ATOM 2226 N N . ALA B 1 119 ? -11.453 -27.969 -0.862 1 98.62 119 ALA B N 1
ATOM 2227 C CA . ALA B 1 119 ? -12.727 -28.578 -1.252 1 98.62 119 ALA B CA 1
ATOM 2228 C C . ALA B 1 119 ? -13.891 -27.625 -0.97 1 98.62 119 ALA B C 1
ATOM 2230 O O . ALA B 1 119 ? -14.977 -27.781 -1.539 1 98.62 119 ALA B O 1
ATOM 2231 N N . SER B 1 120 ? -13.758 -26.688 -0.067 1 98.38 120 SER B N 1
ATOM 2232 C CA . SER B 1 120 ? -14.797 -25.719 0.262 1 98.38 120 SER B CA 1
ATOM 2233 C C . SER B 1 120 ? -14.609 -24.422 -0.514 1 98.38 120 SER B C 1
ATOM 2235 O O . SER B 1 120 ? -15.359 -23.469 -0.321 1 98.38 120 SER B O 1
ATOM 2237 N N . GLY B 1 121 ? -13.555 -24.328 -1.337 1 98.62 121 GLY B N 1
ATOM 2238 C CA . GLY B 1 121 ? -13.273 -23.141 -2.125 1 98.62 121 GLY B CA 1
ATOM 2239 C C . GLY B 1 121 ? -12.359 -22.156 -1.416 1 98.62 121 GLY B C 1
ATOM 2240 O O . GLY B 1 121 ? -11.977 -21.141 -1.987 1 98.62 121 GLY B O 1
ATOM 2241 N N . ASN B 1 122 ? -12.008 -22.469 -0.198 1 98.88 122 ASN B N 1
ATOM 2242 C CA . ASN B 1 122 ? -11.133 -21.578 0.557 1 98.88 122 ASN B CA 1
ATOM 2243 C C . ASN B 1 122 ? -9.672 -21.781 0.185 1 98.88 122 ASN B C 1
ATOM 2245 O O . ASN B 1 122 ? -9.273 -22.891 -0.212 1 98.88 122 ASN B O 1
ATOM 2249 N N . ILE B 1 123 ? -9 -20.719 0.301 1 98.81 123 ILE B N 1
ATOM 2250 C CA . ILE B 1 123 ? -7.551 -20.797 0.142 1 98.81 123 ILE B CA 1
ATOM 2251 C C . ILE B 1 123 ? -6.867 -20.5 1.477 1 98.81 123 ILE B C 1
ATOM 2253 O O . ILE B 1 123 ? -7.176 -19.516 2.137 1 98.81 123 ILE B O 1
ATOM 2257 N N . ASP B 1 124 ? -6.047 -21.344 1.902 1 98.5 124 ASP B N 1
ATOM 2258 C CA . ASP B 1 124 ? -5.172 -21.203 3.064 1 98.5 124 ASP B CA 1
ATOM 2259 C C . ASP B 1 124 ? -3.822 -21.875 2.82 1 98.5 124 ASP B C 1
ATOM 2261 O O . ASP B 1 124 ? -3.662 -23.062 3.062 1 98.5 124 ASP B O 1
ATOM 2265 N N . VAL B 1 125 ? -2.898 -21.031 2.35 1 98.12 125 VAL B N 1
ATOM 2266 C CA . VAL B 1 125 ? -1.627 -21.609 1.927 1 98.12 125 VAL B CA 1
ATOM 2267 C C . VAL B 1 125 ? -0.472 -20.766 2.459 1 98.12 125 VAL B C 1
ATOM 2269 O O . VAL B 1 125 ? -0.636 -19.578 2.721 1 98.12 125 VAL B O 1
ATOM 2272 N N . SER B 1 126 ? 0.601 -21.344 2.664 1 97.69 126 SER B N 1
ATOM 2273 C CA . SER B 1 126 ? 1.878 -20.719 2.982 1 97.69 126 SER B CA 1
ATOM 2274 C C . SER B 1 126 ? 2.977 -21.188 2.035 1 97.69 126 SER B C 1
ATOM 2276 O O . SER B 1 126 ? 3.055 -22.375 1.704 1 97.69 126 SER B O 1
ATOM 2278 N N . PHE B 1 127 ? 3.777 -20.297 1.572 1 97.56 127 PHE B N 1
ATOM 2279 C CA . PHE B 1 127 ? 4.883 -20.641 0.69 1 97.56 127 PHE B CA 1
ATOM 2280 C C . PHE B 1 127 ? 5.988 -19.594 0.758 1 97.56 127 PHE B C 1
ATOM 2282 O O . PHE B 1 127 ? 5.801 -18.531 1.341 1 97.56 127 PHE B O 1
ATOM 2289 N N . ASN B 1 128 ? 7.094 -19.953 0.199 1 97.56 128 ASN B N 1
ATOM 2290 C CA . ASN B 1 128 ? 8.25 -19.062 0.14 1 97.56 128 ASN B CA 1
ATOM 2291 C C . ASN B 1 128 ? 8.539 -18.609 -1.288 1 97.56 128 ASN B C 1
ATOM 2293 O O . ASN B 1 128 ? 8.266 -19.344 -2.242 1 97.56 128 ASN B O 1
ATOM 2297 N N . ASP B 1 129 ? 9.023 -17.453 -1.369 1 97.88 129 ASP B N 1
ATOM 2298 C CA . ASP B 1 129 ? 9.594 -16.969 -2.617 1 97.88 129 ASP B CA 1
ATOM 2299 C C . ASP B 1 129 ? 11.016 -16.438 -2.4 1 97.88 129 ASP B C 1
ATOM 2301 O O . ASP B 1 129 ? 11.289 -15.797 -1.39 1 97.88 129 ASP B O 1
ATOM 2305 N N . THR B 1 130 ? 11.883 -16.703 -3.393 1 95.25 130 THR B N 1
ATOM 2306 C CA . THR B 1 130 ? 13.273 -16.281 -3.225 1 95.25 130 THR B CA 1
ATOM 2307 C C . THR B 1 130 ? 13.641 -15.211 -4.238 1 95.25 130 THR B C 1
ATOM 2309 O O . THR B 1 130 ? 14.805 -14.812 -4.34 1 95.25 130 THR B O 1
ATOM 2312 N N . TYR B 1 131 ? 12.672 -14.797 -4.973 1 96.5 131 TYR B N 1
ATOM 2313 C CA . TYR B 1 131 ? 12.945 -13.797 -6 1 96.5 131 TYR B CA 1
ATOM 2314 C C . TYR B 1 131 ? 12.461 -12.414 -5.559 1 96.5 131 TYR B C 1
ATOM 2316 O O . TYR B 1 131 ? 13.203 -11.438 -5.645 1 96.5 131 TYR B O 1
ATOM 2324 N N . ALA B 1 132 ? 11.258 -12.328 -5.121 1 97.69 132 ALA B N 1
ATOM 2325 C CA . ALA B 1 132 ? 10.703 -11.078 -4.609 1 97.69 132 ALA B CA 1
ATOM 2326 C C . ALA B 1 132 ? 11.234 -10.773 -3.213 1 97.69 132 ALA B C 1
ATOM 2328 O O . ALA B 1 132 ? 11.641 -11.68 -2.482 1 97.69 132 ALA B O 1
ATOM 2329 N N . SER B 1 133 ? 11.25 -9.492 -2.914 1 97.44 133 SER B N 1
ATOM 2330 C CA . SER B 1 133 ? 11.688 -9.031 -1.598 1 97.44 133 SER B CA 1
ATOM 2331 C C . SER B 1 133 ? 10.836 -7.859 -1.12 1 97.44 133 SER B C 1
ATOM 2333 O O . SER B 1 133 ? 10.047 -7.301 -1.888 1 97.44 133 SER B O 1
ATOM 2335 N N . LEU B 1 134 ? 11.008 -7.555 0.186 1 97.19 134 LEU B N 1
ATOM 2336 C CA . LEU B 1 134 ? 10.289 -6.398 0.717 1 97.19 134 LEU B CA 1
ATOM 2337 C C . LEU B 1 134 ? 11.094 -5.121 0.529 1 97.19 134 LEU B C 1
ATOM 2339 O O . LEU B 1 134 ? 10.547 -4.02 0.593 1 97.19 134 LEU B O 1
ATOM 2343 N N . THR B 1 135 ? 12.383 -5.281 0.34 1 94.25 135 THR B N 1
ATOM 2344 C CA . THR B 1 135 ? 13.289 -4.148 0.139 1 94.25 135 THR B CA 1
ATOM 2345 C C . THR B 1 135 ? 14.266 -4.434 -0.995 1 94.25 135 THR B C 1
ATOM 2347 O O . THR B 1 135 ? 14.359 -5.566 -1.475 1 94.25 135 THR B O 1
ATOM 2350 N N . GLY B 1 136 ? 14.867 -3.354 -1.485 1 92.25 136 GLY B N 1
ATOM 2351 C CA . GLY B 1 136 ? 15.914 -3.551 -2.479 1 92.25 136 GLY B CA 1
ATOM 2352 C C . GLY B 1 136 ? 15.398 -3.5 -3.904 1 92.25 136 GLY B C 1
ATOM 2353 O O . GLY B 1 136 ? 14.336 -2.938 -4.164 1 92.25 136 GLY B O 1
ATOM 2354 N N . THR B 1 137 ? 16.094 -4.051 -4.852 1 93.25 137 THR B N 1
ATOM 2355 C CA . THR B 1 137 ? 15.867 -3.877 -6.285 1 93.25 137 THR B CA 1
ATOM 2356 C C . THR B 1 137 ? 14.656 -4.684 -6.746 1 93.25 137 THR B C 1
ATOM 2358 O O . THR B 1 137 ? 14.078 -4.398 -7.797 1 93.25 137 THR B O 1
ATOM 2361 N N . LYS B 1 138 ? 14.289 -5.656 -6.008 1 96.75 138 LYS B N 1
ATOM 2362 C CA . LYS B 1 138 ? 13.117 -6.465 -6.348 1 96.75 138 LYS B CA 1
ATOM 2363 C C . LYS B 1 138 ? 12.016 -6.309 -5.305 1 96.75 138 LYS B C 1
ATOM 2365 O O . LYS B 1 138 ? 11.289 -7.258 -5.016 1 96.75 138 LYS B O 1
ATOM 2370 N N . ALA B 1 139 ? 12.047 -5.133 -4.727 1 97.5 139 ALA B N 1
ATOM 2371 C CA . ALA B 1 139 ? 11.086 -4.844 -3.664 1 97.5 139 ALA B CA 1
ATOM 2372 C C . ALA B 1 139 ? 9.664 -4.801 -4.211 1 97.5 139 ALA B C 1
ATOM 2374 O O . ALA B 1 139 ? 9.406 -4.152 -5.227 1 97.5 139 ALA B O 1
ATOM 2375 N N . ILE B 1 140 ? 8.758 -5.43 -3.459 1 98.75 140 ILE B N 1
ATOM 2376 C CA . ILE B 1 140 ? 7.371 -5.469 -3.912 1 98.75 140 ILE B CA 1
ATOM 2377 C C . ILE B 1 140 ? 6.52 -4.535 -3.055 1 98.75 140 ILE B C 1
ATOM 2379 O O . ILE B 1 140 ? 5.312 -4.41 -3.271 1 98.75 140 ILE B O 1
ATOM 2383 N N . MET B 1 141 ? 7.145 -3.84 -2.084 1 98.62 141 MET B N 1
ATOM 2384 C CA . MET B 1 141 ? 6.43 -2.898 -1.228 1 98.62 141 MET B CA 1
ATOM 2385 C C . MET B 1 141 ? 5.715 -1.839 -2.061 1 98.62 141 MET B C 1
ATOM 2387 O O . MET B 1 141 ? 6.301 -1.273 -2.986 1 98.62 141 MET B O 1
ATOM 2391 N N . GLY B 1 142 ? 4.414 -1.561 -1.718 1 98.75 142 GLY B N 1
ATOM 2392 C CA . GLY B 1 142 ? 3.639 -0.548 -2.414 1 98.75 142 GLY B CA 1
ATOM 2393 C C . GLY B 1 142 ? 3.059 -1.041 -3.727 1 98.75 142 GLY B C 1
ATOM 2394 O O . GLY B 1 142 ? 2.328 -0.312 -4.402 1 98.75 142 GLY B O 1
ATOM 2395 N N . ARG B 1 143 ? 3.359 -2.221 -4.094 1 98.81 143 ARG B N 1
ATOM 2396 C CA . ARG B 1 143 ? 2.75 -2.865 -5.254 1 98.81 143 ARG B CA 1
ATOM 2397 C C . ARG B 1 143 ? 1.518 -3.67 -4.848 1 98.81 143 ARG B C 1
ATOM 2399 O O . ARG B 1 143 ? 1.042 -3.557 -3.715 1 98.81 143 ARG B O 1
ATOM 2406 N N . ALA B 1 144 ? 0.982 -4.461 -5.832 1 98.81 144 ALA B N 1
ATOM 2407 C CA . ALA B 1 144 ? -0.27 -5.129 -5.484 1 98.81 144 ALA B CA 1
ATOM 2408 C C . ALA B 1 144 ? -0.178 -6.633 -5.734 1 98.81 144 ALA B C 1
ATOM 2410 O O . ALA B 1 144 ? 0.359 -7.066 -6.758 1 98.81 144 ALA B O 1
ATOM 2411 N N . PHE B 1 145 ? -0.714 -7.379 -4.789 1 98.88 145 PHE B N 1
ATOM 2412 C CA . PHE B 1 145 ? -1.11 -8.742 -5.113 1 98.88 145 PHE B CA 1
ATOM 2413 C C . PHE B 1 145 ? -2.389 -8.75 -5.941 1 98.88 145 PHE B C 1
ATOM 2415 O O . PHE B 1 145 ? -3.295 -7.953 -5.707 1 98.88 145 PHE B O 1
ATOM 2422 N N . VAL B 1 146 ? -2.428 -9.672 -6.832 1 98.88 146 VAL B N 1
ATOM 2423 C CA . VAL B 1 146 ? -3.645 -9.906 -7.602 1 98.88 146 VAL B CA 1
ATOM 2424 C C . VAL B 1 146 ? -3.941 -11.406 -7.645 1 98.88 146 VAL B C 1
ATOM 2426 O O . VAL B 1 146 ? -3.086 -12.203 -8.031 1 98.88 146 VAL B O 1
ATOM 2429 N N . LEU B 1 147 ? -5.09 -11.773 -7.172 1 98.94 147 LEU B N 1
ATOM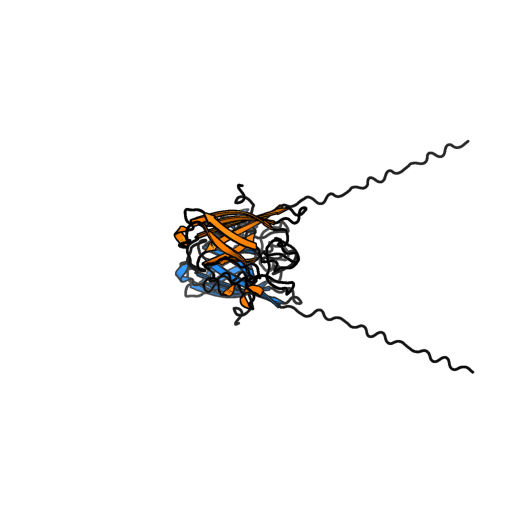 2430 C CA . LEU B 1 147 ? -5.641 -13.117 -7.324 1 98.94 147 LEU B CA 1
ATOM 2431 C C . LEU B 1 147 ? -6.484 -13.219 -8.594 1 98.94 147 LEU B C 1
ATOM 2433 O O . LEU B 1 147 ? -7.445 -12.469 -8.766 1 98.94 147 LEU B O 1
ATOM 2437 N N . HIS B 1 148 ? -6.148 -14.203 -9.406 1 98.88 148 HIS B N 1
ATOM 2438 C CA . HIS B 1 148 ? -6.82 -14.336 -10.695 1 98.88 148 HIS B CA 1
ATOM 2439 C C . HIS B 1 148 ? -7.875 -15.438 -10.656 1 98.88 148 HIS B C 1
ATOM 2441 O O . HIS B 1 148 ? -7.848 -16.297 -9.766 1 98.88 148 HIS B O 1
ATOM 2447 N N . GLY B 1 149 ? -8.711 -15.367 -11.68 1 98.56 149 GLY B N 1
ATOM 2448 C CA . GLY B 1 149 ? -9.836 -16.297 -11.734 1 98.56 149 GLY B CA 1
ATOM 2449 C C . GLY B 1 149 ? -9.469 -17.656 -12.305 1 98.56 149 GLY B C 1
ATOM 2450 O O . GLY B 1 149 ? -10.102 -18.656 -11.984 1 98.56 149 GLY B O 1
ATOM 2451 N N . GLY B 1 150 ? -8.484 -17.672 -13.125 1 98.56 150 GLY B N 1
ATOM 2452 C CA . GLY B 1 150 ? -8.078 -18.906 -13.773 1 98.56 150 GLY B CA 1
ATOM 2453 C C . GLY B 1 150 ? -6.699 -19.375 -13.359 1 98.56 150 GLY B C 1
ATOM 2454 O O . GLY B 1 150 ? -5.98 -18.656 -12.656 1 98.56 150 GLY B O 1
ATOM 2455 N N . GLU B 1 151 ? -6.434 -20.562 -13.781 1 98.75 151 GLU B N 1
ATOM 2456 C CA . GLU B 1 151 ? -5.113 -21.156 -13.562 1 98.75 151 GLU B CA 1
ATOM 2457 C C . GLU B 1 151 ? -4.059 -20.469 -14.43 1 98.75 151 GLU B C 1
ATOM 2459 O O . GLU B 1 151 ? -4.297 -20.188 -15.609 1 98.75 151 GLU B O 1
ATOM 2464 N N . ASP B 1 152 ? -2.943 -20.141 -13.805 1 98.88 152 ASP B N 1
ATOM 2465 C CA . ASP B 1 152 ? -1.753 -19.688 -14.516 1 98.88 152 ASP B CA 1
ATOM 2466 C C . ASP B 1 152 ? -1.094 -20.844 -15.281 1 98.88 152 ASP B C 1
ATOM 2468 O O . ASP B 1 152 ? -0.755 -21.859 -14.688 1 98.88 152 ASP B O 1
ATOM 2472 N N . ASP B 1 153 ? -0.84 -20.703 -16.516 1 98.81 153 ASP B N 1
ATOM 2473 C CA . ASP B 1 153 ? -0.233 -21.781 -17.297 1 98.81 153 ASP B CA 1
ATOM 2474 C C . ASP B 1 153 ? 1.291 -21.719 -17.219 1 98.81 153 ASP B C 1
ATOM 2476 O O . ASP B 1 153 ? 1.982 -22.469 -17.906 1 98.81 153 ASP B O 1
ATOM 2480 N N . ILE B 1 154 ? 1.826 -20.75 -16.469 1 98.44 154 ILE B N 1
ATOM 2481 C CA . ILE B 1 154 ? 3.223 -20.594 -16.078 1 98.44 154 ILE B CA 1
ATOM 2482 C C . ILE B 1 154 ? 4.086 -20.375 -17.312 1 98.44 154 ILE B C 1
ATOM 2484 O O . ILE B 1 154 ? 5.215 -20.875 -17.391 1 98.44 154 ILE B O 1
ATOM 2488 N N . GLY B 1 155 ? 3.512 -19.797 -18.281 1 98.19 155 GLY B N 1
ATOM 2489 C CA . GLY B 1 155 ? 4.27 -19.453 -19.469 1 98.19 155 GLY B CA 1
ATOM 2490 C C . GLY B 1 155 ? 4.344 -20.562 -20.484 1 98.19 155 GLY B C 1
ATOM 2491 O O . GLY B 1 155 ? 5.094 -20.484 -21.469 1 98.19 155 GLY B O 1
ATOM 2492 N N . LEU B 1 156 ? 3.527 -21.578 -20.406 1 97.69 156 LEU B N 1
ATOM 2493 C CA . LEU B 1 156 ? 3.639 -22.75 -21.25 1 97.69 156 LEU B CA 1
ATOM 2494 C C . LEU B 1 156 ? 2.424 -22.875 -22.172 1 97.69 156 LEU B C 1
ATOM 2496 O O . LEU B 1 156 ? 2.219 -23.922 -22.797 1 97.69 156 LEU B O 1
ATOM 2500 N N . GLY B 1 157 ? 1.653 -21.922 -22.203 1 97.19 157 GLY B N 1
ATOM 2501 C CA . GLY B 1 157 ? 0.424 -21.969 -22.969 1 97.19 157 GLY B CA 1
ATOM 2502 C C . GLY B 1 157 ? 0.652 -21.781 -24.469 1 97.19 157 GLY B C 1
ATOM 2503 O O . GLY B 1 157 ? -0.249 -22.031 -25.266 1 97.19 157 GLY B O 1
ATOM 2504 N N . GLY B 1 158 ? 1.876 -21.25 -24.906 1 96.94 158 GLY B N 1
ATOM 2505 C CA . GLY B 1 158 ? 2.238 -21.219 -26.312 1 96.94 158 GLY B CA 1
ATOM 2506 C C . GLY B 1 158 ? 1.689 -20.016 -27.031 1 96.94 158 GLY B C 1
ATOM 2507 O O . GLY B 1 158 ? 1.478 -20.047 -28.25 1 96.94 158 GLY B O 1
ATOM 2508 N N . ASN B 1 159 ? 1.285 -18.984 -26.453 1 97.38 159 ASN B N 1
ATOM 2509 C CA . ASN B 1 159 ? 0.796 -17.766 -27.062 1 97.38 159 ASN B CA 1
ATOM 2510 C C . ASN B 1 159 ? 1.28 -16.531 -26.312 1 97.38 159 ASN B C 1
ATOM 2512 O O . ASN B 1 159 ? 1.924 -16.641 -25.266 1 97.38 159 ASN B O 1
ATOM 2516 N N . ALA B 1 160 ? 1.039 -15.344 -26.828 1 97.44 160 ALA B N 1
ATOM 2517 C CA . ALA B 1 160 ? 1.534 -14.078 -26.297 1 97.44 160 ALA B CA 1
ATOM 2518 C C . ALA B 1 160 ? 1.003 -13.844 -24.875 1 97.44 160 ALA B C 1
ATOM 2520 O O . ALA B 1 160 ? 1.724 -13.344 -24.016 1 97.44 160 ALA B O 1
ATOM 2521 N N . GLY B 1 161 ? -0.245 -14.133 -24.672 1 97.81 161 GLY B N 1
ATOM 2522 C CA . GLY B 1 161 ? -0.832 -13.969 -23.344 1 97.81 161 GLY B CA 1
ATOM 2523 C C . GLY B 1 161 ? -0.166 -14.828 -22.281 1 97.81 161 GLY B C 1
ATOM 2524 O O . GLY B 1 161 ? -0.012 -14.406 -21.141 1 97.81 161 GLY B O 1
ATOM 2525 N N . SER B 1 162 ? 0.219 -16.062 -22.656 1 98.56 162 SER B N 1
ATOM 2526 C CA . SER B 1 162 ? 0.945 -16.953 -21.781 1 98.56 162 SER B CA 1
ATOM 2527 C C . SER B 1 162 ? 2.27 -16.344 -21.328 1 98.56 162 SER B C 1
ATOM 2529 O O . SER B 1 162 ? 2.605 -16.375 -20.141 1 98.56 162 SER B O 1
ATOM 2531 N N . LEU B 1 163 ? 2.975 -15.695 -22.188 1 98.06 163 LEU B N 1
ATOM 2532 C CA . LEU B 1 163 ? 4.297 -15.141 -21.922 1 98.06 163 LEU B CA 1
ATOM 2533 C C . LEU B 1 163 ? 4.184 -13.828 -21.156 1 98.06 163 LEU B C 1
ATOM 2535 O O . LEU B 1 163 ? 5.152 -13.383 -20.531 1 98.06 163 LEU B O 1
ATOM 2539 N N . ALA B 1 164 ? 3.047 -13.242 -21.266 1 97.88 164 ALA B N 1
ATOM 2540 C CA . ALA B 1 164 ? 2.854 -11.961 -20.594 1 97.88 164 ALA B CA 1
ATOM 2541 C C . ALA B 1 164 ? 2.334 -12.164 -19.172 1 97.88 164 ALA B C 1
ATOM 2543 O O . ALA B 1 164 ? 2.818 -11.531 -18.234 1 97.88 164 ALA B O 1
ATOM 2544 N N . SER B 1 165 ? 1.355 -13.141 -19.031 1 97.81 165 SER B N 1
ATOM 2545 C CA . SER B 1 165 ? 0.647 -13.156 -17.766 1 97.81 165 SER B CA 1
ATOM 2546 C C . SER B 1 165 ? 0.299 -14.586 -17.344 1 97.81 165 SER B C 1
ATOM 2548 O O . SER B 1 165 ? -0.33 -14.789 -16.297 1 97.81 165 SER B O 1
ATOM 2550 N N . GLY B 1 166 ? 0.623 -15.594 -18.234 1 98.69 166 GLY B N 1
ATOM 2551 C CA . GLY B 1 166 ? 0.3 -16.969 -17.922 1 98.69 166 GLY B CA 1
ATOM 2552 C C . GLY B 1 166 ? -1.154 -17.328 -18.188 1 98.69 166 GLY B C 1
ATOM 2553 O O . GLY B 1 166 ? -1.633 -18.375 -17.766 1 98.69 166 GLY B O 1
ATOM 2554 N N . ASN B 1 167 ? -1.892 -16.422 -18.828 1 98.62 167 ASN B N 1
ATOM 2555 C CA . ASN B 1 167 ? -3.297 -16.641 -19.156 1 98.62 167 ASN B CA 1
ATOM 2556 C C . ASN B 1 167 ? -4.121 -16.969 -17.906 1 98.62 167 ASN B C 1
ATOM 2558 O O . ASN B 1 167 ? -4.945 -17.891 -17.938 1 98.62 167 ASN B O 1
ATOM 2562 N N . ALA B 1 168 ? -3.91 -16.234 -16.906 1 98.44 168 ALA B N 1
ATOM 2563 C CA . ALA B 1 168 ? -4.488 -16.609 -15.617 1 98.44 168 ALA B CA 1
ATOM 2564 C C . ALA B 1 168 ? -5.922 -16.094 -15.492 1 98.44 168 ALA B C 1
ATOM 2566 O O . ALA B 1 168 ? -6.574 -16.297 -14.469 1 98.44 168 ALA B O 1
ATOM 2567 N N . GLY B 1 169 ? -6.441 -15.367 -16.516 1 98.06 169 GLY B N 1
ATOM 2568 C CA . GLY B 1 169 ? -7.836 -14.961 -16.516 1 98.06 169 GLY B CA 1
ATOM 2569 C C . GLY B 1 169 ? -8.078 -13.664 -15.75 1 98.06 169 GLY B C 1
ATOM 2570 O O . GLY B 1 169 ? -7.152 -12.875 -15.555 1 98.06 169 GLY B O 1
ATOM 2571 N N . PRO B 1 170 ? -9.328 -13.383 -15.391 1 98 170 PRO B N 1
ATOM 2572 C CA . PRO B 1 170 ? -9.703 -12.094 -14.805 1 98 170 PRO B CA 1
ATOM 2573 C C . PRO B 1 170 ? -9.07 -11.867 -13.43 1 98 170 PRO B C 1
ATOM 2575 O O . PRO 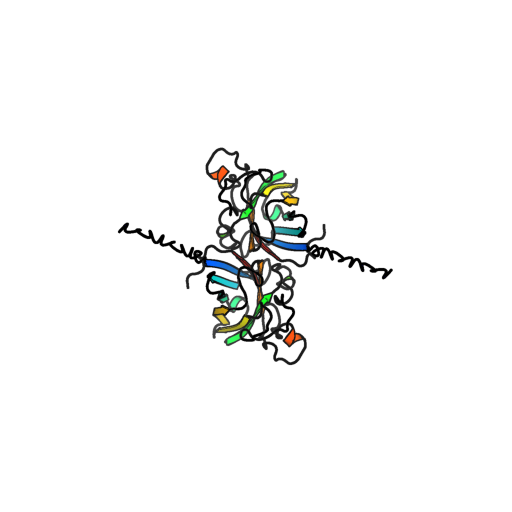B 1 170 ? -8.703 -12.828 -12.75 1 98 170 PRO B O 1
ATOM 2578 N N . ARG B 1 171 ? -8.984 -10.625 -13.055 1 98.44 171 ARG B N 1
ATOM 2579 C CA . ARG B 1 171 ? -8.539 -10.211 -11.727 1 98.44 171 ARG B CA 1
ATOM 2580 C C . ARG B 1 171 ? -9.688 -10.25 -10.727 1 98.44 171 ARG B C 1
ATOM 2582 O O . ARG B 1 171 ? -10.641 -9.469 -10.836 1 98.44 171 ARG B O 1
ATOM 2589 N N . LEU B 1 172 ? -9.594 -11.117 -9.742 1 98.12 172 LEU B N 1
ATOM 2590 C CA . LEU B 1 172 ? -10.711 -11.32 -8.828 1 98.12 172 LEU B CA 1
ATOM 2591 C C . LEU B 1 172 ? -10.602 -10.391 -7.629 1 98.12 172 LEU B C 1
ATOM 2593 O O . LEU B 1 172 ? -11.617 -9.883 -7.145 1 98.12 172 LEU B O 1
ATOM 2597 N N . ALA B 1 173 ? -9.461 -10.242 -7.102 1 98.25 173 ALA B N 1
ATOM 2598 C CA . ALA B 1 173 ? -9.188 -9.453 -5.906 1 98.25 173 ALA B CA 1
ATOM 2599 C C . ALA B 1 173 ? -7.746 -8.953 -5.898 1 98.25 173 ALA B C 1
ATOM 2601 O O . ALA B 1 173 ? -6.867 -9.562 -6.508 1 98.25 173 ALA B O 1
ATOM 2602 N N . CYS B 1 174 ? -7.543 -7.863 -5.273 1 98.19 174 CYS B N 1
ATOM 2603 C CA . CYS B 1 174 ? -6.207 -7.285 -5.172 1 98.19 174 CYS B CA 1
ATOM 2604 C C . CYS B 1 174 ? -6.055 -6.496 -3.877 1 98.19 174 CYS B C 1
ATOM 2606 O O . CYS B 1 174 ? -7.039 -6.215 -3.193 1 98.19 174 CYS B O 1
ATOM 2608 N N . CYS B 1 175 ? -4.875 -6.234 -3.506 1 97.75 175 CYS B N 1
ATOM 2609 C CA . CYS B 1 175 ? -4.566 -5.41 -2.344 1 97.75 175 CYS B CA 1
ATOM 2610 C C . CYS B 1 175 ? -3.172 -4.805 -2.459 1 97.75 175 CYS B C 1
ATOM 2612 O O . CYS B 1 175 ? -2.301 -5.367 -3.125 1 97.75 175 CYS B O 1
ATOM 2614 N N . VAL B 1 176 ? -2.977 -3.646 -1.874 1 98.25 176 VAL B N 1
ATOM 2615 C CA . VAL B 1 176 ? -1.687 -2.965 -1.854 1 98.25 176 VAL B CA 1
ATOM 2616 C C . VAL B 1 176 ? -0.822 -3.527 -0.728 1 98.25 176 VAL B C 1
ATOM 2618 O O . VAL B 1 176 ? -1.281 -3.66 0.409 1 98.25 176 VAL B O 1
ATOM 2621 N N . ILE B 1 177 ? 0.407 -3.848 -1.027 1 98.75 177 ILE B N 1
ATOM 2622 C CA . ILE B 1 177 ? 1.339 -4.414 -0.057 1 98.75 177 ILE B CA 1
ATOM 2623 C C . ILE B 1 177 ? 1.897 -3.303 0.829 1 98.75 177 ILE B C 1
ATOM 2625 O O . ILE B 1 177 ? 2.516 -2.357 0.334 1 98.75 177 ILE B O 1
ATOM 2629 N N . GLY B 1 178 ? 1.668 -3.395 2.088 1 98.56 178 GLY B N 1
ATOM 2630 C CA . GLY B 1 178 ? 2.096 -2.367 3.023 1 98.56 178 GLY B CA 1
ATOM 2631 C C . GLY B 1 178 ? 2.877 -2.92 4.199 1 98.56 178 GLY B C 1
ATOM 2632 O O . GLY B 1 178 ? 2.691 -4.074 4.586 1 98.56 178 GLY B O 1
ATOM 2633 N N . TRP B 1 179 ? 3.682 -2.068 4.777 1 98.31 179 TRP B N 1
ATOM 2634 C CA . TRP B 1 179 ? 4.43 -2.424 5.98 1 98.31 179 TRP B CA 1
ATOM 2635 C C . TRP B 1 179 ? 3.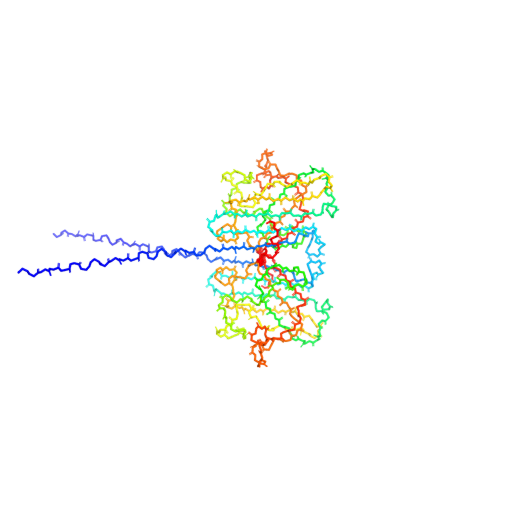482 -2.832 7.105 1 98.31 179 TRP B C 1
ATOM 2637 O O . TRP B 1 179 ? 2.375 -2.301 7.219 1 98.31 179 TRP B O 1
ATOM 2647 N N . ALA B 1 180 ? 3.982 -3.723 7.984 1 97.75 180 ALA B N 1
ATOM 2648 C CA . ALA B 1 180 ? 3.188 -4.164 9.125 1 97.75 180 ALA B CA 1
ATOM 2649 C C . ALA B 1 180 ? 4.074 -4.461 10.336 1 97.75 180 ALA B C 1
ATOM 2651 O O . ALA B 1 180 ? 5.297 -4.555 10.203 1 97.75 180 ALA B O 1
ATOM 2652 N N . THR B 1 181 ? 3.631 -4.477 11.656 1 92.44 181 THR B N 1
ATOM 2653 C CA . THR B 1 181 ? 4.355 -4.727 12.898 1 92.44 181 THR B CA 1
ATOM 2654 C C . THR B 1 181 ? 4.707 -6.203 13.039 1 92.44 181 THR B C 1
ATOM 2656 O O . THR B 1 181 ? 5.543 -6.574 13.859 1 92.44 181 THR B O 1
ATOM 2659 N N . GLY B 1 182 ? 4.23 -7.098 12.5 1 89.19 182 GLY B N 1
ATOM 2660 C CA . GLY B 1 182 ? 4.418 -8.531 12.648 1 89.19 182 GLY B CA 1
ATOM 2661 C C . GLY B 1 182 ? 3.332 -9.195 13.477 1 89.19 182 GLY B C 1
ATOM 2662 O O . GLY B 1 182 ? 3.271 -10.422 13.562 1 89.19 182 GLY B O 1
ATOM 2663 N N . THR B 1 183 ? 2.518 -8.445 14.102 1 86.62 183 THR B N 1
ATOM 2664 C CA . THR B 1 183 ? 1.471 -9 14.953 1 86.62 183 THR B CA 1
ATOM 2665 C C . THR B 1 183 ? 0.525 -9.883 14.141 1 86.62 183 THR B C 1
ATOM 2667 O O . THR B 1 183 ? -0.088 -10.805 14.68 1 86.62 183 THR B O 1
ATOM 2670 N N . ASP B 1 184 ? 0.469 -9.648 12.922 1 82.75 184 ASP B N 1
ATOM 2671 C CA . ASP B 1 184 ? -0.413 -10.43 12.062 1 82.75 184 ASP B CA 1
ATOM 2672 C C . ASP B 1 184 ? 0.253 -11.734 11.633 1 82.75 184 ASP B C 1
ATOM 2674 O O . ASP B 1 184 ? -0.408 -12.625 11.102 1 82.75 184 ASP B O 1
ATOM 2678 N N . TRP B 1 185 ? 1.544 -11.797 11.914 1 88.62 185 TRP B N 1
ATOM 2679 C CA . TRP B 1 185 ? 2.254 -13.023 11.578 1 88.62 185 TRP B CA 1
ATOM 2680 C C . TRP B 1 185 ? 2.117 -14.055 12.688 1 88.62 185 TRP B C 1
ATOM 2682 O O . TRP B 1 185 ? 2.984 -14.164 13.555 1 88.62 185 TRP B O 1
ATOM 2692 N N . VAL B 1 186 ? 1.107 -14.812 12.805 1 76.81 186 VAL B N 1
ATOM 2693 C CA . VAL B 1 186 ? 0.83 -15.719 13.906 1 76.81 186 VAL B CA 1
ATOM 2694 C C . VAL B 1 186 ? 0.969 -17.172 13.438 1 76.81 186 VAL B C 1
ATOM 2696 O O . VAL B 1 186 ? 0.367 -18.078 14.016 1 76.81 186 VAL B O 1
ATOM 2699 N N . TYR B 1 187 ? 1.927 -17.484 12.609 1 68.81 187 TYR B N 1
ATOM 2700 C CA . TYR B 1 187 ? 1.999 -18.844 12.086 1 68.81 187 TYR B CA 1
ATOM 2701 C C . TYR B 1 187 ? 3.279 -19.531 12.539 1 68.81 187 TYR B C 1
ATOM 2703 O O . TYR B 1 187 ? 4.293 -18.875 12.789 1 68.81 187 TYR B O 1
#

InterPro domains:
  IPR001424 Superoxide dismutase, copper/zinc binding domain [PF00080] (38-177)
  IPR001424 Superoxide dismutase, copper/zinc binding domain [PR00068] (72-94)
  IPR001424 Superoxide dismutase, copper/zinc binding domain [PR00068] (108-117)
  IPR001424 Superoxide dismutase, copper/zinc binding domain [PR00068] (127-149)
  IPR001424 Superoxide dismutase, copper/zinc binding domain [PR00068] (152-178)
  IPR001424 Superoxide dismutase, copper/zinc binding domain [cd00305] (25-174)
  IPR018152 Superoxide dismutase, copper/zinc, binding site [PS00332] (166-177)
  IPR024134 Superoxide dismutase (Cu/Zn) / superoxide dismutase copper chaperone [PTHR10003] (19-179)
  IPR036423 Superoxide dismutase-like, copper/zinc binding domain superfamily [G3DSA:2.60.40.200] (22-185)
  IPR036423 Superoxide dismutase-like, copper/zinc binding domain superfamily [SSF49329] (30-180)

Radius of gyration: 24.93 Å; Cα contacts (8 Å, |Δi|>4): 1050; chains: 2; bounding box: 91×55×63 Å

Secondary structure (DSSP, 8-state):
------------------PPPEEEEEEEEESSTTSPEEEEEEEEEETTT--EEEEEEE-HHHHTPPTT-EEEEEEES----TTTTGGG-SB--TT------TT-SS--TTEEEEEE--TTS-EEEEEEESS-BSSSTTB-TT-EEEEESS---TT-SSSHHHHHHTT--SEEEEEE-EEE-STT---/------------------PPPEEEEEEEEESSTTSPEEEEEEEEEETTT-PEEEEEEE-HHHHTPPTT-EEEEEEES----TTTTGGG-SB--TT------TT-SS--TTEEEEEE--TTS-EEEEEEESS-BSSSTTB-TT-EEEEESS---TT-SSSHHHHHHTT--SEEEEEE-EEE-STT---

Nearest PDB structures (foldseek):
  3mnd-assembly1_B  TM=9.210E-01  e=1.731E-18  Taenia solium
  1n18-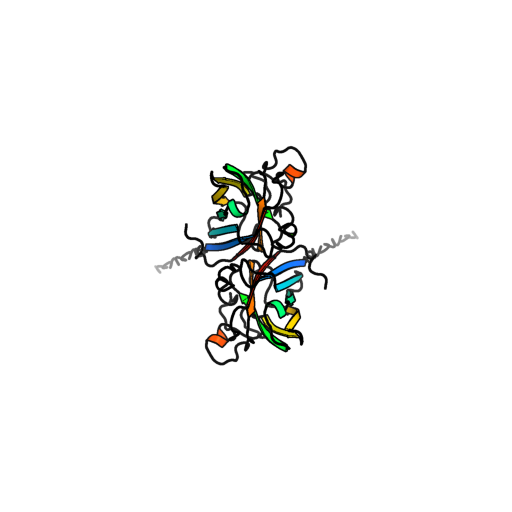assembly4_G  TM=9.416E-01  e=1.399E-17  Homo sapiens
  4mcm-assembly4_G  TM=9.399E-01  e=2.226E-17  Homo sapiens
  2zky-assembly5_I  TM=9.278E-01  e=1.765E-17  Homo sapiens
  3f7k-assembly1_A  TM=9.289E-01  e=1.765E-17  Alvinella pompejana

Sequence (374 aa):
MQLLLALLSLTALITSSSAVTVNFASCRLTKSENGEVVGRVDLREQSDTNVLQLRLQVDGAKLTLAANSKHGFHVHTYGNISGSCSTTGGHYNPDGVDHASPTSAQRHVGDLGNVQADASGNIDVSFNDTYASLTGTKAIMGRAFVLHGGEDDIGLGGNAGSLASGNAGPRLACCVIGWATGTDWVYMQLLLALLSLTALITSSSAVTVNFASCRLTKSENGEVVGRVDLREQSDTNVLQLRLQVDGAKLTLAANSKHGFHVHTYGNISGSCSTTGGHYNPDGVDHASPTSAQRHVGDLGNVQADASGNIDVSFNDTYASLTGTKAIMGRAFVLHGGEDDIGLGGNAGSLASGNAGPRLACCVIGWATGTDWVY

pLDDT: mean 91.96, std 13.72, range [40.28, 98.94]

Organism: Strongylocentrotus purpuratus (NCBI:txid7668)